Protein AF-A0A2N5EGD5-F1 (afdb_monomer_lite)

Foldseek 3Di:
DDDDDDDPDPPPPDPPVPQDPLLVLLLLLLVLLLLLLVLLLLVLVVLQCLLQVLLVLLVVLVCVPPVPDDRDDRDDVLVSLLSNLLSQLSNLLSLQLNCLSVLPQDLVSLVSLVSNQVSLCSNVVDGQDPVLNVLSNVSSVCSNPPPSPPCSLVSSLVNLVSCLVSLLVSLVSQLQQLACPHPHSLVSSLVSLVSLLVSLVCQCPDDDDDPVSVVSSVVSNVSSVVSNVLSVQLSVLSNQLSVLSSVSSVQSSVCSVPPDPDRVSSVSNSVSSVSSVVSSVVVPDPDPPPPDPD

Secondary structure (DSSP, 8-state):
-------S------------HHHHHHHHHHHHHHHHHHHHHHHHHHHHHHHHHHHHHHHHHHHTT-TTPPPPPPPPHHHHHHHHHHHHHHHHHHHHHHHHHHT---HHHHHHHHHHHHHHHHHHSSPPPHHHHHHHHHHHHHHTSGGGGG-HHHHHHHHHHHHHHHHHHHHHHHHHHH-TTSSSHHHHHHHHHHHHHHHHHHHHHSS---HHHHHHHHHHHHHHHHHHHHHHHHHHHHHHHHHHHHHHHHHHHHHHHS--S--HHHHHHHHHHHHHHHHHHHHTS--TT-----

Radius of gyration: 25.67 Å; chains: 1; bounding box: 49×41×110 Å

Sequence (294 aa):
MWMKTGLLLVCLLTGCAVDTQQQRDAENFAQQSVEAGKLSEQALVLMHRGINGMAHRQQRLLLTRDSGIPPRQDLPLEHTVQRVAAARALQQYGKALRALLRQERTPEAAATFNGLLDSTQTALGMFLPAIVTKQIRAMGDTLGQRHYFGQKITQARLLMNAYQPAVTQLAGLLAEDFEPDGSGYMALYLTSAAELRNTAKQVLTGGQPGPARRQAALAALNDAEQAEEQGQALGARMVAMATALHAAQQEAVRNLEQPADAHPALDAYSNNVSHAGRVMQFLLLPAQGEVNHE

Structure (mmCIF, N/CA/C/O backbone):
data_AF-A0A2N5EGD5-F1
#
_entry.id   AF-A0A2N5EGD5-F1
#
loop_
_atom_site.group_PDB
_atom_site.id
_atom_site.type_symbol
_atom_site.label_atom_id
_atom_site.label_alt_id
_atom_site.label_comp_id
_atom_site.label_asym_id
_atom_site.label_entity_id
_atom_site.label_seq_id
_atom_site.pdbx_PDB_ins_code
_atom_site.Cartn_x
_atom_site.Cartn_y
_atom_site.Cartn_z
_atom_site.occupancy
_atom_site.B_iso_or_equiv
_atom_site.auth_seq_id
_atom_site.auth_comp_id
_atom_site.auth_asym_id
_atom_site.auth_atom_id
_atom_site.pdbx_PDB_model_num
ATOM 1 N N . MET A 1 1 ? 13.175 24.624 -71.352 1.00 35.75 1 MET A N 1
ATOM 2 C CA . MET A 1 1 ? 14.178 24.444 -70.276 1.00 35.75 1 MET A CA 1
ATOM 3 C C . MET A 1 1 ? 13.602 25.057 -69.013 1.00 35.75 1 MET A C 1
ATOM 5 O O . MET A 1 1 ? 13.415 26.257 -68.969 1.00 35.75 1 MET A O 1
ATOM 9 N N . TRP A 1 2 ? 12.953 24.232 -68.197 1.00 34.44 2 TRP A N 1
ATOM 10 C CA . TRP A 1 2 ? 13.515 23.631 -66.977 1.00 34.44 2 TRP A CA 1
ATOM 11 C C . TRP A 1 2 ? 13.312 24.526 -65.749 1.00 34.44 2 TRP A C 1
ATOM 13 O O . TRP A 1 2 ? 14.008 25.516 -65.552 1.00 34.44 2 TRP A O 1
ATOM 23 N N . MET A 1 3 ? 12.336 24.096 -64.940 1.00 41.03 3 MET A N 1
ATOM 24 C CA . MET A 1 3 ? 12.219 24.314 -63.499 1.00 41.03 3 MET A CA 1
ATOM 25 C C . MET A 1 3 ? 13.585 24.400 -62.814 1.00 41.03 3 MET A C 1
ATOM 27 O O . MET A 1 3 ? 14.448 23.569 -63.090 1.00 41.03 3 MET A O 1
ATOM 31 N N . LYS A 1 4 ? 13.718 25.317 -61.853 1.00 44.03 4 LYS A N 1
ATOM 32 C CA . LYS A 1 4 ? 14.544 25.156 -60.647 1.00 44.03 4 LYS A CA 1
ATOM 33 C C . LYS A 1 4 ? 14.064 26.172 -59.605 1.00 44.03 4 LYS A C 1
ATOM 35 O O . LYS A 1 4 ? 14.243 27.369 -59.765 1.00 44.03 4 LYS A O 1
ATOM 40 N N . THR A 1 5 ? 13.204 25.701 -58.699 1.00 49.94 5 THR A N 1
ATOM 41 C CA . THR A 1 5 ? 13.530 25.483 -57.270 1.00 49.94 5 THR A CA 1
ATOM 42 C C . THR A 1 5 ? 13.648 26.807 -56.513 1.00 49.94 5 THR A C 1
ATOM 44 O O . THR A 1 5 ? 14.630 27.514 -56.671 1.00 49.94 5 THR A O 1
ATOM 47 N N . GLY A 1 6 ? 12.687 27.228 -55.698 1.00 41.44 6 GLY A N 1
ATOM 48 C CA . GLY A 1 6 ? 11.764 26.426 -54.903 1.00 41.44 6 GLY A CA 1
ATOM 49 C C . GLY A 1 6 ? 12.127 26.591 -53.434 1.00 41.44 6 GLY A C 1
ATOM 50 O O . GLY A 1 6 ? 13.178 26.136 -53.004 1.00 41.44 6 GLY A O 1
ATOM 51 N N . LEU A 1 7 ? 11.217 27.244 -52.714 1.00 42.81 7 LEU A N 1
ATOM 52 C CA . LEU A 1 7 ? 10.907 26.990 -51.311 1.00 42.81 7 LEU A CA 1
ATOM 53 C C . LEU A 1 7 ? 12.098 26.997 -50.335 1.00 42.81 7 LEU A C 1
ATOM 55 O O . LEU A 1 7 ? 12.497 25.986 -49.769 1.00 42.81 7 LEU A O 1
ATOM 59 N N . LEU A 1 8 ? 12.604 28.197 -50.064 1.00 45.88 8 LEU A N 1
ATOM 60 C CA . LEU A 1 8 ? 13.403 28.492 -48.878 1.00 45.88 8 LEU A CA 1
ATOM 61 C C . LEU A 1 8 ? 12.449 28.912 -47.747 1.00 45.88 8 LEU A C 1
ATOM 63 O O . LEU A 1 8 ? 12.442 30.056 -47.327 1.00 45.88 8 LEU A O 1
ATOM 67 N N . LEU A 1 9 ? 11.549 28.017 -47.341 1.00 44.97 9 LEU A N 1
ATOM 68 C CA . LEU A 1 9 ? 10.665 28.151 -46.177 1.00 44.97 9 LEU A CA 1
ATOM 69 C C . LEU A 1 9 ? 10.032 26.762 -45.947 1.00 44.97 9 LEU A C 1
ATOM 71 O O . LEU A 1 9 ? 9.707 26.096 -46.921 1.00 44.97 9 LEU A O 1
ATOM 75 N N . VAL A 1 10 ? 9.812 26.351 -44.693 1.00 44.94 10 VAL A N 1
ATOM 76 C CA . VAL A 1 10 ? 9.251 25.041 -44.250 1.00 44.94 10 VAL A CA 1
ATOM 77 C C . VAL A 1 10 ? 10.280 23.942 -43.890 1.00 44.94 10 VAL A C 1
ATOM 79 O O . VAL A 1 10 ? 10.083 22.771 -44.175 1.00 44.94 10 VAL A O 1
ATOM 82 N N . CYS A 1 11 ? 11.348 24.280 -43.156 1.00 41.00 11 CYS A N 1
ATOM 83 C CA . CYS A 1 11 ? 12.040 23.303 -42.280 1.00 41.00 11 CYS A CA 1
ATOM 84 C C . CYS A 1 11 ? 12.144 23.771 -40.815 1.00 41.00 11 CYS A C 1
ATOM 86 O O . CYS A 1 11 ? 12.915 23.227 -40.033 1.00 41.00 11 CYS A O 1
ATOM 88 N N . LEU A 1 12 ? 11.343 24.766 -40.423 1.00 42.88 12 LEU A N 1
ATOM 89 C CA . LEU A 1 12 ? 11.153 25.177 -39.028 1.00 42.88 12 LEU A CA 1
ATOM 90 C C . LEU A 1 12 ? 9.768 24.725 -38.548 1.00 42.88 12 LEU A C 1
ATOM 92 O O . LEU A 1 12 ? 8.945 25.530 -38.128 1.00 42.88 12 LEU A O 1
ATOM 96 N N . LEU A 1 13 ? 9.500 23.423 -38.640 1.00 40.50 13 LEU A N 1
ATOM 97 C CA . LEU A 1 13 ? 8.451 22.780 -37.853 1.00 40.50 13 LEU A CA 1
ATOM 98 C C . LEU A 1 13 ? 9.133 22.131 -36.652 1.00 40.50 13 LEU A C 1
ATOM 100 O O . LEU A 1 13 ? 9.568 20.986 -36.695 1.00 40.50 13 LEU A O 1
ATOM 104 N N . THR A 1 14 ? 9.311 22.950 -35.615 1.00 40.94 14 THR A N 1
ATOM 105 C CA . THR A 1 14 ? 9.053 22.585 -34.216 1.00 40.94 14 THR A CA 1
ATOM 106 C C . THR A 1 14 ? 9.172 21.091 -33.896 1.00 40.94 14 THR A C 1
ATOM 108 O O . THR A 1 14 ? 8.176 20.370 -33.851 1.00 40.94 14 THR A O 1
ATOM 111 N N . GLY A 1 15 ? 10.388 20.636 -33.594 1.00 36.12 15 GLY A N 1
ATOM 112 C CA . GLY A 1 15 ? 10.609 19.409 -32.834 1.00 36.12 15 GLY A CA 1
ATOM 113 C C . GLY A 1 15 ? 10.233 19.614 -31.366 1.00 36.12 15 GLY A C 1
ATOM 114 O O . GLY A 1 15 ? 11.101 19.604 -30.499 1.00 36.12 15 GLY A O 1
ATOM 115 N N . CYS A 1 16 ? 8.947 19.813 -31.077 1.00 44.75 16 CYS A N 1
ATOM 116 C CA . CYS A 1 16 ? 8.417 19.408 -29.782 1.00 44.75 16 CYS A CA 1
ATOM 117 C C . CYS A 1 16 ? 8.382 17.881 -29.842 1.00 44.75 16 CYS A C 1
ATOM 119 O O . CYS A 1 16 ? 7.654 17.331 -30.665 1.00 44.75 16 CYS A O 1
ATOM 121 N N . ALA A 1 17 ? 9.217 17.195 -29.060 1.00 48.00 17 ALA A N 1
ATOM 122 C CA . ALA A 1 17 ? 9.133 15.745 -28.931 1.00 48.00 17 ALA A CA 1
ATOM 123 C C . ALA A 1 17 ? 7.715 15.405 -28.449 1.00 48.00 17 ALA A C 1
ATOM 125 O O . ALA A 1 17 ? 7.388 15.624 -27.288 1.00 48.00 17 ALA A O 1
ATOM 126 N N . VAL A 1 18 ? 6.842 14.984 -29.365 1.00 52.84 18 VAL A N 1
ATOM 127 C CA . VAL A 1 18 ? 5.459 14.637 -29.040 1.00 52.84 18 VAL A CA 1
ATOM 128 C C . VAL A 1 18 ? 5.512 13.366 -28.204 1.00 52.84 18 VAL A C 1
ATOM 130 O O . VAL A 1 18 ? 5.948 12.326 -28.698 1.00 52.84 18 VAL A O 1
ATOM 133 N N . ASP A 1 19 ? 5.094 13.453 -26.941 1.00 64.44 19 ASP A N 1
ATOM 134 C CA . ASP A 1 19 ? 4.9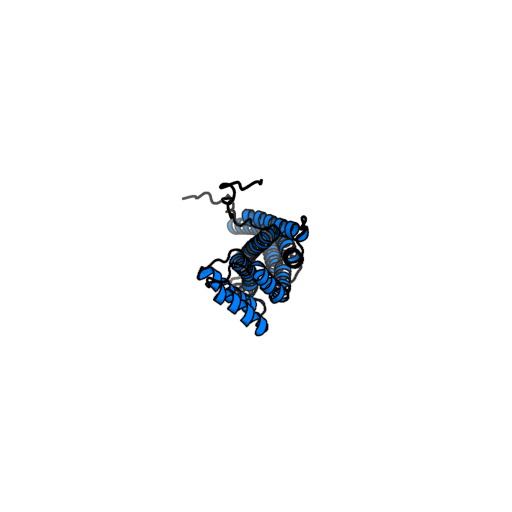32 12.277 -26.091 1.00 64.44 19 ASP A CA 1
ATOM 135 C C . ASP A 1 19 ? 3.972 11.295 -26.775 1.00 64.44 19 ASP A C 1
ATOM 137 O O . ASP A 1 19 ? 2.810 11.620 -27.073 1.00 64.44 19 ASP A O 1
ATOM 141 N N . THR A 1 20 ? 4.463 10.084 -27.038 1.00 80.38 20 THR A N 1
ATOM 142 C CA . THR A 1 20 ? 3.651 9.021 -27.633 1.00 80.38 20 THR A CA 1
ATOM 143 C C . THR A 1 20 ? 2.557 8.597 -26.655 1.00 80.38 20 THR A C 1
ATOM 145 O O . THR A 1 20 ? 2.709 8.735 -25.440 1.00 80.38 20 THR A O 1
ATOM 148 N N . GLN A 1 21 ? 1.444 8.071 -27.172 1.00 82.38 21 GLN A N 1
ATOM 149 C CA . GLN A 1 21 ? 0.365 7.533 -26.334 1.00 82.38 21 GLN A CA 1
ATOM 150 C C . GLN A 1 21 ? 0.910 6.473 -25.357 1.00 82.38 21 GLN A C 1
ATOM 152 O O . GLN A 1 21 ? 0.741 6.605 -24.151 1.00 82.38 21 GLN A O 1
ATOM 157 N N . GLN A 1 22 ? 1.747 5.557 -25.860 1.00 84.31 22 GLN A N 1
ATOM 158 C CA . GLN A 1 22 ? 2.455 4.548 -25.057 1.00 84.31 22 GLN A CA 1
ATOM 159 C C . GLN A 1 22 ? 3.229 5.136 -23.872 1.00 84.31 22 GLN A C 1
ATOM 161 O O . GLN A 1 22 ? 3.214 4.582 -22.774 1.00 84.31 22 GLN A O 1
ATOM 166 N N . GLN A 1 23 ? 3.940 6.248 -24.090 1.00 86.00 23 GLN A N 1
ATOM 167 C CA . GLN A 1 23 ? 4.683 6.903 -23.022 1.00 86.00 23 GLN A CA 1
ATOM 168 C C . GLN A 1 23 ? 3.733 7.495 -21.983 1.00 86.00 23 GLN A C 1
ATOM 170 O O . GLN A 1 23 ? 3.977 7.331 -20.791 1.00 86.00 23 GLN A O 1
ATOM 175 N N . ARG A 1 24 ? 2.658 8.160 -22.419 1.00 88.44 24 ARG A N 1
ATOM 176 C CA . ARG A 1 24 ? 1.660 8.742 -21.514 1.00 88.44 24 ARG A CA 1
ATOM 177 C C . ARG A 1 24 ? 0.999 7.675 -20.646 1.00 88.44 24 ARG A C 1
ATOM 179 O O . ARG A 1 24 ? 0.891 7.874 -19.439 1.00 88.44 24 ARG A O 1
ATOM 186 N N . ASP A 1 25 ? 0.648 6.533 -21.222 1.00 89.75 25 ASP A N 1
ATOM 187 C CA . ASP A 1 25 ? 0.022 5.430 -20.487 1.00 89.75 25 ASP A CA 1
ATOM 188 C C . ASP A 1 25 ? 0.989 4.784 -19.490 1.00 89.75 25 ASP A C 1
ATOM 190 O O . ASP A 1 25 ? 0.627 4.538 -18.338 1.00 89.75 25 ASP A O 1
ATOM 194 N N . ALA A 1 26 ? 2.248 4.576 -19.889 1.00 91.44 26 ALA A N 1
ATOM 195 C CA . ALA A 1 26 ? 3.284 4.070 -18.993 1.00 91.44 26 ALA A CA 1
ATOM 196 C C . ALA A 1 26 ? 3.601 5.061 -17.861 1.00 91.44 26 ALA A C 1
ATOM 198 O O . ALA A 1 26 ? 3.793 4.653 -16.715 1.00 91.44 26 ALA A O 1
ATOM 199 N N . GLU A 1 27 ? 3.623 6.365 -18.149 1.00 93.00 27 GLU A N 1
ATOM 200 C CA . GLU A 1 27 ? 3.799 7.404 -17.133 1.00 93.00 27 GLU A CA 1
ATOM 201 C C . GLU A 1 27 ? 2.608 7.469 -16.178 1.00 93.00 27 GLU A C 1
ATOM 203 O O . GLU A 1 27 ? 2.819 7.613 -14.972 1.00 93.00 27 GLU A O 1
ATOM 208 N N . ASN A 1 28 ? 1.380 7.325 -16.685 1.00 94.06 28 ASN A N 1
ATOM 209 C CA . ASN A 1 28 ? 0.186 7.252 -15.852 1.00 94.06 28 ASN A CA 1
ATOM 210 C C . ASN A 1 28 ? 0.251 6.024 -14.940 1.00 94.06 28 ASN A C 1
ATOM 212 O O . ASN A 1 28 ? 0.170 6.175 -13.726 1.00 94.06 28 ASN A O 1
ATOM 216 N N . PHE A 1 29 ? 0.502 4.829 -15.480 1.00 96.12 29 PHE A N 1
ATOM 217 C CA . PHE A 1 29 ? 0.678 3.611 -14.683 1.00 96.12 29 PHE A CA 1
ATOM 218 C C . PHE A 1 29 ? 1.748 3.777 -13.592 1.00 96.12 29 PHE A C 1
ATOM 220 O O . PHE A 1 29 ? 1.537 3.419 -12.427 1.00 96.12 29 PHE A O 1
ATOM 227 N N . ALA A 1 30 ? 2.892 4.360 -13.950 1.00 96.75 30 ALA A N 1
ATOM 228 C CA . ALA A 1 30 ? 3.976 4.603 -13.017 1.00 96.75 30 ALA A CA 1
ATOM 229 C C . ALA A 1 30 ? 3.563 5.599 -11.917 1.00 96.75 30 ALA A C 1
ATOM 231 O O . ALA A 1 30 ? 3.824 5.358 -10.740 1.00 96.75 30 ALA A O 1
ATOM 232 N N . GLN A 1 31 ? 2.859 6.679 -12.271 1.00 97.56 31 GLN A N 1
ATOM 233 C CA . GLN A 1 31 ? 2.290 7.636 -11.320 1.00 97.56 31 GLN A CA 1
ATOM 234 C C . GLN A 1 31 ? 1.259 6.981 -10.392 1.00 97.56 31 GLN A C 1
ATOM 236 O O . GLN A 1 31 ? 1.346 7.165 -9.179 1.00 97.56 31 GLN A O 1
ATOM 241 N N . GLN A 1 32 ? 0.336 6.180 -10.927 1.00 97.69 32 GLN A N 1
ATOM 242 C CA . GLN A 1 32 ? -0.648 5.452 -10.125 1.00 97.69 32 GLN A CA 1
ATOM 243 C C . GLN A 1 32 ? 0.029 4.471 -9.162 1.00 97.69 32 GLN A C 1
ATOM 245 O O . GLN A 1 32 ? -0.384 4.362 -8.016 1.00 97.69 32 GLN A O 1
ATOM 250 N N . SER A 1 33 ? 1.126 3.826 -9.569 1.00 97.75 33 SER A N 1
ATOM 251 C CA . SER A 1 33 ? 1.925 2.957 -8.690 1.00 97.75 33 SER A CA 1
ATOM 252 C C . SER A 1 33 ? 2.613 3.719 -7.555 1.00 97.75 33 SER A C 1
ATOM 254 O O . SER A 1 33 ? 2.656 3.235 -6.423 1.00 97.75 33 SER A O 1
ATOM 256 N N . VAL A 1 34 ? 3.088 4.945 -7.811 1.00 98.06 34 VAL A N 1
ATOM 257 C CA . VAL A 1 34 ? 3.593 5.825 -6.744 1.00 98.06 34 VAL A CA 1
ATOM 258 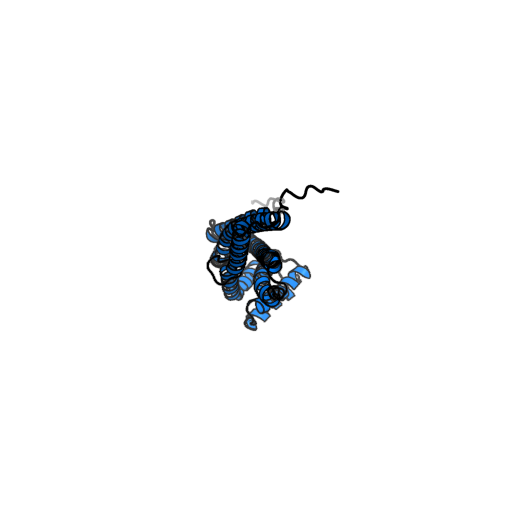C C . VAL A 1 34 ? 2.497 6.137 -5.727 1.00 98.06 34 VAL A C 1
ATOM 260 O O . VAL A 1 34 ? 2.742 6.043 -4.524 1.00 98.06 34 VAL A O 1
ATOM 263 N N . GLU A 1 35 ? 1.310 6.523 -6.190 1.00 97.81 35 GLU A N 1
ATOM 264 C CA . GLU A 1 35 ? 0.204 6.880 -5.297 1.00 97.81 35 GLU A CA 1
ATOM 265 C C . GLU A 1 35 ? -0.356 5.660 -4.558 1.00 97.81 35 GLU A C 1
ATOM 267 O O . GLU A 1 35 ? -0.546 5.732 -3.348 1.00 97.81 35 GLU A O 1
ATOM 272 N N . ALA A 1 36 ? -0.505 4.513 -5.222 1.00 97.50 36 ALA A N 1
ATOM 273 C CA . ALA A 1 36 ? -0.912 3.259 -4.591 1.00 97.50 36 ALA A CA 1
ATOM 274 C C . ALA A 1 36 ? 0.030 2.855 -3.448 1.00 97.50 36 ALA A C 1
ATOM 276 O O . ALA A 1 36 ? -0.428 2.494 -2.362 1.00 97.50 36 ALA A O 1
ATOM 277 N N . GLY A 1 37 ? 1.347 2.969 -3.660 1.00 97.19 37 GLY A N 1
ATOM 278 C CA . GLY A 1 37 ? 2.342 2.724 -2.617 1.00 97.19 37 GLY A CA 1
ATOM 279 C C . GLY A 1 37 ? 2.210 3.692 -1.435 1.00 97.19 37 GLY A C 1
ATOM 280 O O . GLY A 1 37 ? 2.194 3.256 -0.287 1.00 97.19 37 GLY A O 1
ATOM 281 N N . LYS A 1 38 ? 2.027 4.996 -1.690 1.00 96.94 38 LYS A N 1
ATOM 282 C CA . LYS A 1 38 ? 1.808 5.994 -0.623 1.00 96.94 38 LYS A CA 1
ATOM 283 C C . LYS A 1 38 ? 0.533 5.726 0.175 1.00 96.94 38 LYS A C 1
ATOM 285 O O . LYS A 1 38 ? 0.568 5.771 1.401 1.00 96.94 38 LYS A O 1
ATOM 290 N N . LEU A 1 39 ? -0.579 5.462 -0.510 1.00 96.88 39 LEU A N 1
ATOM 291 C CA . LEU A 1 39 ? -1.863 5.167 0.126 1.00 96.88 39 LEU A CA 1
ATOM 292 C C . LEU A 1 39 ? -1.772 3.899 0.976 1.00 96.88 39 LEU A C 1
ATOM 294 O O . LEU A 1 39 ? -2.282 3.874 2.092 1.00 96.88 39 LEU A O 1
ATOM 298 N N . SER A 1 40 ? -1.065 2.880 0.484 1.00 96.81 40 SER A N 1
ATOM 299 C CA . SER A 1 40 ? -0.843 1.632 1.219 1.00 96.81 40 SER A CA 1
ATOM 300 C C . SER A 1 40 ? -0.011 1.848 2.478 1.00 96.81 40 SER A C 1
ATOM 302 O O . SER A 1 40 ? -0.391 1.383 3.548 1.00 96.81 40 SER A O 1
ATOM 304 N N . GLU A 1 41 ? 1.081 2.610 2.389 1.00 95.75 41 GLU A N 1
ATOM 305 C CA . GLU A 1 41 ? 1.889 2.966 3.559 1.00 95.75 41 GLU A CA 1
ATOM 306 C C . GLU A 1 41 ? 1.066 3.754 4.590 1.00 95.75 41 GLU A C 1
ATOM 308 O O . GLU A 1 41 ? 1.088 3.426 5.776 1.00 95.75 41 GLU A O 1
ATOM 313 N N . GLN A 1 42 ? 0.297 4.752 4.146 1.00 94.56 42 GLN A N 1
ATOM 314 C CA . GLN A 1 42 ? -0.568 5.544 5.025 1.00 94.56 42 GLN A CA 1
ATOM 315 C C . GLN A 1 42 ? -1.630 4.681 5.715 1.00 94.56 42 GLN A C 1
ATOM 317 O O . GLN A 1 42 ? -1.811 4.806 6.925 1.00 94.56 42 GLN A O 1
ATOM 322 N N . ALA A 1 43 ? -2.284 3.780 4.976 1.00 94.56 43 ALA A N 1
ATOM 323 C CA . ALA A 1 43 ? -3.272 2.850 5.515 1.00 94.56 43 ALA A CA 1
ATOM 324 C C . ALA A 1 43 ? -2.668 1.947 6.600 1.00 94.56 43 ALA A C 1
ATOM 326 O O . ALA A 1 43 ? -3.233 1.820 7.684 1.00 94.56 43 ALA A O 1
ATOM 327 N N . LEU A 1 44 ? -1.500 1.357 6.330 1.00 94.06 44 LEU A N 1
ATOM 328 C CA . LEU A 1 44 ? -0.789 0.495 7.278 1.00 94.06 44 LEU A CA 1
ATOM 329 C C . LEU A 1 44 ? -0.399 1.251 8.552 1.00 94.06 44 LEU A C 1
ATOM 331 O O . LEU A 1 44 ? -0.624 0.762 9.657 1.00 94.06 44 LEU A O 1
ATOM 335 N N . VAL A 1 45 ? 0.120 2.475 8.427 1.00 91.81 45 VAL A N 1
ATOM 336 C CA . VAL A 1 45 ? 0.465 3.308 9.590 1.00 91.81 45 VAL A CA 1
ATOM 337 C C . VAL A 1 45 ? -0.780 3.721 10.382 1.00 91.81 45 VAL A C 1
ATOM 339 O O . VAL A 1 45 ? -0.747 3.720 11.615 1.00 91.81 45 VAL A O 1
ATOM 342 N N . LEU A 1 46 ? -1.878 4.061 9.704 1.00 91.00 46 LEU A N 1
ATOM 343 C CA . LEU A 1 46 ? -3.147 4.406 10.346 1.00 91.00 46 LEU A CA 1
ATOM 344 C C . LEU A 1 46 ? -3.688 3.218 11.142 1.00 91.00 46 LEU A C 1
ATOM 346 O O . LEU A 1 46 ? -4.001 3.371 12.321 1.00 91.00 46 LEU A O 1
ATOM 350 N N . MET A 1 47 ? -3.726 2.032 10.534 1.00 91.50 47 MET A N 1
ATOM 351 C CA . MET A 1 47 ? -4.154 0.810 11.210 1.00 91.50 47 MET A CA 1
ATOM 352 C C . MET A 1 47 ? -3.261 0.481 12.407 1.00 91.50 47 MET A C 1
ATOM 354 O O . MET A 1 47 ? -3.787 0.140 13.460 1.00 91.50 47 MET A O 1
ATOM 358 N N . HIS A 1 48 ? -1.939 0.658 12.301 1.00 91.81 48 HIS A N 1
ATOM 359 C CA . HIS A 1 48 ? -1.004 0.390 13.399 1.00 91.81 48 HIS A CA 1
ATOM 360 C C . HIS A 1 48 ? -1.336 1.246 14.621 1.00 91.81 48 HIS A C 1
ATOM 362 O O . HIS A 1 48 ? -1.522 0.751 15.734 1.00 91.81 48 HIS A O 1
ATOM 368 N N . ARG A 1 49 ? -1.470 2.557 14.388 1.00 90.38 49 ARG A N 1
ATOM 369 C CA . ARG A 1 49 ? -1.842 3.525 15.424 1.00 90.38 49 ARG A CA 1
ATOM 370 C C . ARG A 1 49 ? -3.232 3.238 15.980 1.00 90.38 49 ARG A C 1
ATOM 372 O O . ARG A 1 49 ? -3.439 3.348 17.184 1.00 90.38 49 ARG A O 1
ATOM 379 N N . GLY A 1 50 ? -4.168 2.861 15.114 1.00 91.44 50 GLY A N 1
ATOM 380 C CA . GLY A 1 50 ? -5.532 2.519 15.484 1.00 91.44 50 GLY A CA 1
ATOM 381 C C . GLY A 1 50 ? -5.620 1.280 16.374 1.00 91.44 50 GLY A C 1
ATOM 382 O O . GLY A 1 50 ? -6.280 1.338 17.408 1.00 91.44 50 GLY A O 1
ATOM 383 N N . ILE A 1 51 ? -4.908 0.201 16.030 1.00 91.62 51 ILE A N 1
ATOM 384 C CA . ILE A 1 51 ? -4.806 -1.029 16.833 1.00 91.62 51 ILE A CA 1
ATOM 385 C C . ILE A 1 51 ? -4.321 -0.692 18.247 1.00 91.62 51 ILE A C 1
ATOM 387 O O . ILE A 1 51 ? -5.016 -0.988 19.221 1.00 91.62 51 ILE A O 1
ATOM 391 N N . ASN A 1 52 ? -3.184 0.002 18.371 1.00 90.44 52 ASN A N 1
ATOM 392 C CA . ASN A 1 52 ? -2.621 0.358 19.679 1.00 90.44 52 ASN A CA 1
ATOM 393 C C . ASN A 1 52 ? -3.543 1.323 20.452 1.00 90.44 52 ASN A C 1
ATOM 395 O O . ASN A 1 52 ? -3.787 1.153 21.648 1.00 90.44 52 ASN A O 1
ATOM 399 N N . GLY A 1 53 ? -4.132 2.311 19.770 1.00 90.88 53 GLY A N 1
ATOM 400 C CA . GLY A 1 53 ? -5.071 3.259 20.373 1.00 90.88 53 GLY A CA 1
ATOM 401 C C . GLY A 1 53 ? -6.319 2.582 20.949 1.00 90.88 53 GLY A C 1
ATOM 402 O O . GLY A 1 53 ? -6.710 2.861 22.088 1.00 90.88 53 GLY A O 1
ATOM 403 N N . MET A 1 54 ? -6.918 1.657 20.195 1.00 92.94 54 MET A N 1
ATOM 404 C CA . MET A 1 54 ? -8.069 0.871 20.645 1.00 92.94 54 MET A CA 1
ATOM 405 C C . MET A 1 54 ? -7.693 -0.067 21.793 1.00 92.94 54 MET A C 1
ATOM 407 O O . MET A 1 54 ? -8.400 -0.095 22.802 1.00 92.94 54 MET A O 1
ATOM 411 N N . ALA A 1 55 ? -6.547 -0.747 21.703 1.00 89.44 55 ALA A N 1
ATOM 412 C CA . ALA A 1 55 ? -6.014 -1.593 22.767 1.00 89.44 55 ALA A CA 1
ATOM 413 C C . ALA A 1 55 ? -5.836 -0.822 24.089 1.00 89.44 55 ALA A C 1
ATOM 415 O O . ALA A 1 55 ? -6.297 -1.270 25.142 1.00 89.44 55 ALA A O 1
ATOM 416 N N . HIS A 1 56 ? -5.260 0.384 24.059 1.00 88.69 56 HIS A N 1
ATOM 417 C CA . HIS A 1 56 ? -5.118 1.217 25.257 1.00 88.69 56 HIS A CA 1
ATOM 418 C C . HIS A 1 56 ? -6.455 1.714 25.819 1.00 88.69 56 HIS A C 1
ATOM 420 O O . HIS A 1 56 ? -6.617 1.824 27.039 1.00 88.69 56 HIS A O 1
ATOM 426 N N . ARG A 1 57 ? -7.429 2.062 24.967 1.00 90.50 57 ARG A N 1
ATOM 427 C CA . ARG A 1 57 ? -8.781 2.438 25.427 1.00 90.50 57 ARG A CA 1
ATOM 428 C C . ARG A 1 57 ? -9.477 1.251 26.090 1.00 90.50 57 ARG A C 1
ATOM 430 O O . ARG A 1 57 ? -10.013 1.401 27.187 1.00 90.50 57 ARG A O 1
ATOM 437 N N . GLN A 1 58 ? -9.387 0.071 25.481 1.00 89.88 58 GLN A N 1
ATOM 438 C CA . GLN A 1 58 ? -9.919 -1.172 26.031 1.00 89.88 58 GLN A CA 1
ATOM 439 C C . GLN A 1 58 ? -9.298 -1.459 27.403 1.00 89.88 58 GLN A C 1
ATOM 441 O O . GLN A 1 58 ? -10.015 -1.688 28.376 1.00 89.88 58 GLN A O 1
ATOM 446 N N . GLN A 1 59 ? -7.972 -1.363 27.509 1.00 86.00 59 GLN A N 1
ATOM 447 C CA . GLN A 1 59 ? -7.253 -1.576 28.759 1.00 86.00 59 GLN A CA 1
ATOM 448 C C . GLN A 1 59 ? -7.690 -0.591 29.853 1.00 86.00 59 GLN A C 1
ATOM 450 O O . GLN A 1 59 ? -7.909 -1.007 30.986 1.00 86.00 59 GLN A O 1
ATOM 455 N N . ARG A 1 60 ? -7.889 0.698 29.542 1.00 85.50 60 ARG A N 1
ATOM 456 C CA . ARG A 1 60 ? -8.396 1.689 30.515 1.00 85.50 60 ARG A CA 1
ATOM 457 C C . ARG A 1 60 ? -9.789 1.333 31.051 1.00 85.50 60 ARG A C 1
ATOM 459 O O . ARG A 1 60 ? -10.062 1.513 32.240 1.00 85.50 60 ARG A O 1
ATOM 466 N N . LEU A 1 61 ? -10.659 0.784 30.204 1.00 86.31 61 LEU A N 1
ATOM 467 C CA . LEU A 1 61 ? -11.986 0.311 30.617 1.00 86.31 61 LEU A CA 1
ATOM 468 C C . LEU A 1 61 ? -11.931 -0.956 31.492 1.00 86.31 61 LEU A C 1
ATOM 470 O O . LEU A 1 61 ? -12.813 -1.145 32.337 1.00 86.31 61 LEU A O 1
ATOM 474 N N . LEU A 1 62 ? -10.900 -1.794 31.318 1.00 80.88 62 LEU A N 1
ATOM 475 C CA . LEU A 1 62 ? -10.675 -3.031 32.078 1.00 80.88 62 LEU A CA 1
ATOM 476 C C . LEU A 1 62 ? -9.920 -2.808 33.400 1.00 80.88 62 LEU A C 1
ATOM 478 O O . LEU A 1 62 ? -10.314 -3.363 34.419 1.00 80.88 62 LEU A O 1
ATOM 482 N N . LEU A 1 63 ? -8.886 -1.960 33.425 1.00 67.94 63 LEU A N 1
ATOM 483 C CA . LEU A 1 63 ? -8.074 -1.659 34.618 1.00 67.94 63 LEU A CA 1
ATOM 484 C C . LEU A 1 63 ? -8.835 -0.908 35.715 1.00 67.94 63 LEU A C 1
ATOM 486 O O . LEU A 1 63 ? -8.435 -0.925 36.872 1.00 67.94 63 LEU A O 1
ATOM 490 N N . THR A 1 64 ? -9.984 -0.316 35.392 1.00 57.81 64 THR A N 1
ATOM 491 C CA . THR A 1 64 ? -10.948 0.153 36.405 1.00 57.81 64 THR A CA 1
ATOM 492 C C . THR A 1 64 ? -11.681 -1.002 37.112 1.00 57.81 64 THR A C 1
ATOM 494 O O . THR A 1 64 ? -12.674 -0.773 37.804 1.00 57.81 64 THR A O 1
ATOM 497 N N . ARG A 1 65 ? -11.238 -2.253 36.918 1.00 52.97 65 ARG A N 1
ATOM 498 C CA . ARG A 1 65 ? -11.771 -3.466 37.549 1.00 52.97 65 ARG A CA 1
ATOM 499 C C . ARG A 1 65 ? -10.724 -4.235 38.373 1.00 52.97 65 ARG A C 1
ATOM 501 O O . ARG A 1 65 ? -11.105 -4.704 39.433 1.00 52.97 65 ARG A O 1
ATOM 508 N N . ASP A 1 66 ? -9.451 -4.289 37.956 1.00 52.25 66 ASP A N 1
ATOM 509 C CA . ASP A 1 66 ? -8.374 -5.019 38.656 1.00 52.25 66 ASP A CA 1
ATOM 510 C C . ASP A 1 66 ? -6.992 -4.365 38.458 1.00 52.25 66 ASP A C 1
ATOM 512 O O . ASP A 1 66 ? -6.527 -4.189 37.331 1.00 52.25 66 ASP A O 1
ATOM 516 N N . SER A 1 67 ? -6.298 -4.049 39.556 1.00 51.75 67 SER A N 1
ATOM 517 C CA . SER A 1 67 ? -4.970 -3.407 39.579 1.00 51.75 67 SER A CA 1
ATOM 518 C C . SER A 1 67 ? -3.793 -4.342 39.242 1.00 51.75 67 SER A C 1
ATOM 520 O O . SER A 1 67 ? -2.641 -3.923 39.323 1.00 51.75 67 SER A O 1
ATOM 522 N N . GLY A 1 68 ? -4.065 -5.600 38.869 1.00 55.00 68 GLY A N 1
ATOM 523 C CA . GLY A 1 68 ? -3.056 -6.635 38.603 1.00 55.00 68 GLY A CA 1
ATOM 524 C C . GLY A 1 68 ? -2.883 -7.038 37.135 1.00 55.00 68 GLY A C 1
ATOM 525 O O . GLY A 1 68 ? -2.062 -7.907 36.850 1.00 55.00 68 GLY A O 1
ATOM 526 N N . ILE A 1 69 ? -3.643 -6.454 36.199 1.00 58.28 69 ILE A N 1
ATOM 527 C CA . ILE A 1 69 ? -3.508 -6.778 34.771 1.00 58.28 69 ILE A CA 1
ATOM 528 C C . ILE A 1 69 ? -2.315 -5.989 34.207 1.00 58.28 69 ILE A C 1
ATOM 530 O O . ILE A 1 69 ? -2.340 -4.755 34.244 1.00 58.28 69 ILE A O 1
ATOM 534 N N . PRO A 1 70 ? -1.262 -6.654 33.694 1.00 56.91 70 PRO A N 1
ATOM 535 C CA . PRO A 1 70 ? -0.127 -5.957 33.106 1.00 56.91 70 PRO A CA 1
ATOM 536 C C . PRO A 1 70 ? -0.573 -5.144 31.884 1.00 56.91 70 PRO A C 1
ATOM 538 O O . PRO A 1 70 ? -1.542 -5.516 31.213 1.00 56.91 70 PRO A O 1
ATOM 541 N N . PRO A 1 71 ? 0.115 -4.032 31.572 1.00 63.09 71 PRO A N 1
ATOM 542 C CA . PRO A 1 71 ? -0.227 -3.249 30.403 1.00 63.09 71 PRO A CA 1
ATOM 543 C C . PRO A 1 71 ? -0.108 -4.080 29.129 1.00 63.09 71 PRO A C 1
ATOM 545 O O . PRO A 1 71 ? 0.845 -4.846 28.970 1.00 63.09 71 PRO A O 1
ATOM 548 N N . ARG A 1 72 ? -1.095 -3.941 28.233 1.00 69.00 72 ARG A N 1
ATOM 549 C CA . ARG A 1 72 ? -1.054 -4.613 26.933 1.00 69.00 72 ARG A CA 1
ATOM 550 C C . ARG A 1 72 ? 0.136 -4.031 26.176 1.00 69.00 72 ARG A C 1
ATOM 552 O O . ARG A 1 72 ? 0.285 -2.813 26.113 1.00 69.00 72 ARG A O 1
ATOM 559 N N . GLN A 1 73 ? 1.008 -4.905 25.683 1.00 68.56 73 GLN A N 1
ATOM 560 C CA . GLN A 1 73 ? 2.141 -4.484 24.868 1.00 68.56 73 GLN A CA 1
ATOM 561 C C . GLN A 1 73 ? 1.630 -4.021 23.506 1.00 68.56 73 GLN A C 1
ATOM 563 O O . GLN A 1 73 ? 0.708 -4.628 22.953 1.00 68.56 73 GLN A O 1
ATOM 568 N N . ASP A 1 74 ? 2.231 -2.950 22.994 1.00 76.94 74 ASP A N 1
ATOM 569 C CA . ASP A 1 74 ? 1.968 -2.469 21.643 1.00 76.94 74 ASP A CA 1
ATOM 570 C C . ASP A 1 74 ? 2.297 -3.548 20.615 1.00 76.94 74 ASP A C 1
ATOM 572 O O . ASP A 1 74 ? 3.158 -4.408 20.835 1.00 76.94 74 ASP A O 1
ATOM 576 N N . LEU A 1 75 ? 1.623 -3.486 19.465 1.00 76.62 75 LEU A N 1
ATOM 577 C CA . LEU A 1 75 ? 1.974 -4.349 18.350 1.00 76.62 75 LEU A CA 1
ATOM 578 C C . LEU A 1 75 ? 3.454 -4.116 17.978 1.00 76.62 75 LEU A C 1
ATOM 580 O O . LEU A 1 75 ? 3.829 -2.959 17.753 1.00 76.62 75 LEU A O 1
ATOM 584 N N . PRO A 1 76 ? 4.287 -5.169 17.865 1.00 73.50 76 PRO A N 1
ATOM 585 C CA . PRO A 1 76 ? 5.698 -5.003 17.545 1.00 73.50 76 PRO A CA 1
ATOM 586 C C . PRO A 1 76 ? 5.890 -4.234 16.233 1.00 73.50 76 PRO A C 1
ATOM 588 O O . PRO A 1 76 ? 5.234 -4.509 15.217 1.00 73.50 76 PRO A O 1
ATOM 591 N N . LEU A 1 77 ? 6.800 -3.260 16.251 1.00 70.88 77 LEU A N 1
ATOM 592 C CA . LEU A 1 77 ? 7.100 -2.414 15.095 1.00 70.88 77 LEU A CA 1
ATOM 593 C C . LEU A 1 77 ? 7.641 -3.245 13.928 1.00 70.88 77 LEU A C 1
ATOM 595 O O . LEU A 1 77 ? 7.353 -2.940 12.773 1.00 70.88 77 LEU A O 1
ATOM 599 N N . GLU A 1 78 ? 8.357 -4.329 14.217 1.00 68.81 78 GLU A N 1
ATOM 600 C CA . GLU A 1 78 ? 9.014 -5.206 13.248 1.00 68.81 78 GLU A CA 1
ATOM 601 C C . GLU A 1 78 ? 8.020 -5.793 12.235 1.00 68.81 78 GLU A C 1
ATOM 603 O O . GLU A 1 78 ? 8.291 -5.799 11.032 1.00 68.81 78 GLU A O 1
ATOM 608 N N . HIS A 1 79 ? 6.829 -6.200 12.692 1.00 69.19 79 HIS A N 1
ATOM 609 C CA . HIS A 1 79 ? 5.766 -6.709 11.815 1.00 69.19 79 HIS A CA 1
ATOM 610 C C . HIS A 1 79 ? 5.192 -5.627 10.898 1.00 69.19 79 HIS A C 1
ATOM 612 O O . HIS A 1 79 ? 4.754 -5.914 9.786 1.00 69.19 79 HIS A O 1
ATOM 618 N N . THR A 1 80 ? 5.215 -4.374 11.346 1.00 80.56 80 THR A N 1
ATOM 619 C CA . THR A 1 80 ? 4.730 -3.231 10.568 1.00 80.56 80 THR A CA 1
ATOM 620 C C . THR A 1 80 ? 5.782 -2.779 9.551 1.00 80.56 80 THR A C 1
ATOM 622 O O . THR A 1 80 ? 5.431 -2.401 8.436 1.00 80.56 80 THR A O 1
ATOM 625 N N . VAL A 1 81 ? 7.076 -2.881 9.882 1.00 85.25 81 VAL A N 1
ATOM 626 C CA . VAL A 1 81 ? 8.184 -2.504 8.987 1.00 85.25 81 VAL A CA 1
ATOM 627 C C . VAL A 1 81 ? 8.180 -3.328 7.700 1.00 85.25 81 VAL A C 1
ATOM 629 O O . VAL A 1 81 ? 8.284 -2.745 6.622 1.00 85.25 81 VAL A O 1
ATOM 632 N N . GLN A 1 82 ? 8.027 -4.654 7.783 1.00 85.81 82 GLN A N 1
ATOM 633 C CA . GLN A 1 82 ? 8.000 -5.519 6.593 1.00 85.81 82 GLN A CA 1
ATOM 634 C C . GLN A 1 82 ? 6.813 -5.193 5.674 1.00 85.81 82 GLN A C 1
ATOM 636 O O . GLN A 1 82 ? 6.981 -5.046 4.464 1.00 85.81 82 GLN A O 1
ATOM 641 N N . ARG A 1 83 ? 5.627 -4.988 6.256 1.00 87.88 83 ARG A N 1
ATOM 642 C CA . ARG A 1 83 ? 4.397 -4.648 5.521 1.00 87.88 83 ARG A CA 1
ATOM 643 C C . ARG A 1 83 ? 4.496 -3.278 4.850 1.00 87.88 83 ARG A C 1
ATOM 645 O O . ARG A 1 83 ? 4.216 -3.126 3.663 1.00 87.88 83 ARG A O 1
ATOM 652 N N . VAL A 1 84 ? 5.004 -2.277 5.574 1.00 94.19 84 VAL A N 1
ATOM 653 C CA . VAL A 1 84 ? 5.275 -0.939 5.020 1.00 94.19 84 VAL A CA 1
ATOM 654 C C . VAL A 1 84 ? 6.341 -0.995 3.925 1.00 94.19 84 VAL A C 1
ATOM 656 O O . VAL A 1 84 ? 6.253 -0.252 2.946 1.00 94.19 84 VAL A O 1
ATOM 659 N N . ALA A 1 85 ? 7.327 -1.888 4.027 1.00 95.00 85 ALA A N 1
ATOM 660 C CA . ALA A 1 85 ? 8.320 -2.060 2.976 1.00 95.00 85 ALA A CA 1
ATOM 661 C C . ALA A 1 85 ? 7.698 -2.535 1.654 1.00 95.00 85 ALA A C 1
ATOM 663 O O . ALA A 1 85 ? 8.168 -2.112 0.599 1.00 95.00 85 ALA A O 1
ATOM 664 N N . ALA A 1 86 ? 6.616 -3.324 1.681 1.00 94.88 86 ALA A N 1
ATOM 665 C CA . ALA A 1 86 ? 5.916 -3.727 0.461 1.00 94.88 86 ALA A CA 1
ATOM 666 C C . ALA A 1 86 ? 5.282 -2.521 -0.254 1.00 94.88 86 ALA A C 1
ATOM 668 O O . ALA A 1 86 ? 5.467 -2.323 -1.459 1.00 94.88 86 ALA A O 1
ATOM 669 N N . ALA A 1 87 ? 4.615 -1.654 0.512 1.00 96.81 87 ALA A N 1
ATOM 670 C CA . ALA A 1 87 ? 4.057 -0.397 0.021 1.00 96.81 87 ALA A CA 1
ATOM 671 C C . ALA A 1 87 ? 5.146 0.545 -0.532 1.00 96.81 87 ALA A C 1
ATOM 673 O O . ALA A 1 87 ? 5.000 1.121 -1.615 1.00 96.81 87 ALA A O 1
ATOM 674 N N . ARG A 1 88 ? 6.283 0.649 0.169 1.00 97.44 88 ARG A N 1
ATOM 675 C CA . ARG A 1 88 ? 7.446 1.432 -0.277 1.00 97.44 88 ARG A CA 1
ATOM 676 C C . ARG A 1 88 ? 8.086 0.860 -1.533 1.00 97.44 88 ARG A C 1
ATOM 678 O O . ARG A 1 88 ? 8.448 1.636 -2.411 1.00 97.44 88 ARG A O 1
ATOM 685 N N . ALA A 1 89 ? 8.197 -0.459 -1.665 1.00 97.69 89 ALA A N 1
ATOM 686 C CA . ALA A 1 89 ? 8.720 -1.095 -2.870 1.00 97.69 89 ALA A CA 1
ATOM 687 C C . ALA A 1 89 ? 7.862 -0.734 -4.091 1.00 97.69 89 ALA A C 1
ATOM 689 O O . ALA A 1 89 ? 8.402 -0.278 -5.097 1.00 97.69 89 ALA A O 1
ATOM 690 N N . LEU A 1 90 ? 6.530 -0.806 -3.975 1.00 96.50 90 LEU A N 1
ATOM 691 C CA . LEU A 1 90 ? 5.614 -0.371 -5.035 1.00 96.50 90 LEU A CA 1
ATOM 692 C C . LEU A 1 90 ? 5.764 1.125 -5.361 1.00 96.50 90 LEU A C 1
ATOM 694 O O . LEU A 1 90 ? 5.800 1.523 -6.528 1.00 96.50 90 LEU A O 1
ATOM 698 N N . GLN A 1 91 ? 5.916 1.960 -4.333 1.00 97.69 91 GLN A N 1
ATOM 699 C CA . GLN A 1 91 ? 6.147 3.388 -4.519 1.00 97.69 91 GLN A CA 1
ATOM 700 C C . GLN A 1 91 ? 7.461 3.659 -5.271 1.00 97.69 91 GLN A C 1
ATOM 702 O O . GLN A 1 91 ? 7.484 4.454 -6.213 1.00 97.69 91 GLN A O 1
ATOM 707 N N . GLN A 1 92 ? 8.561 3.023 -4.860 1.00 98.06 92 GLN A N 1
ATOM 708 C CA . GLN A 1 92 ? 9.870 3.168 -5.499 1.00 98.06 92 GLN A CA 1
ATOM 709 C C . GLN A 1 92 ? 9.863 2.607 -6.917 1.00 98.06 92 GLN A C 1
ATOM 711 O O . GLN A 1 92 ? 10.478 3.192 -7.801 1.00 98.06 92 GLN A O 1
ATOM 716 N N . TYR A 1 93 ? 9.099 1.544 -7.162 1.00 97.81 93 TYR A N 1
ATOM 717 C CA . TYR A 1 93 ? 8.904 0.979 -8.489 1.00 97.81 93 TYR A CA 1
ATOM 718 C C . TYR A 1 93 ? 8.274 1.997 -9.446 1.00 97.81 93 TYR A C 1
ATOM 720 O O . TYR A 1 93 ? 8.823 2.273 -10.514 1.00 97.81 93 TYR A O 1
ATOM 728 N N . GLY A 1 94 ? 7.175 2.635 -9.030 1.00 97.38 94 GLY A N 1
ATOM 729 C CA . GLY A 1 94 ? 6.552 3.710 -9.800 1.00 97.38 94 GLY A CA 1
ATOM 730 C C . GLY A 1 94 ? 7.494 4.899 -10.026 1.00 97.38 94 GLY A C 1
ATOM 731 O O . GLY A 1 94 ? 7.547 5.448 -11.128 1.00 97.38 94 GLY A O 1
ATOM 732 N N . LYS A 1 95 ? 8.292 5.283 -9.019 1.00 97.75 95 LYS A N 1
ATOM 733 C CA . LYS A 1 95 ? 9.275 6.370 -9.164 1.00 97.75 95 LYS A CA 1
ATOM 734 C C . LYS A 1 95 ? 10.397 6.004 -10.139 1.00 97.75 95 LYS A C 1
ATOM 736 O O . LYS A 1 95 ? 10.711 6.819 -10.999 1.00 97.75 95 LYS A O 1
ATOM 741 N N . ALA A 1 96 ? 10.940 4.791 -10.059 1.00 96.44 96 ALA A N 1
ATOM 742 C CA . ALA A 1 96 ? 11.972 4.297 -10.966 1.00 96.44 96 ALA A CA 1
ATOM 743 C C . ALA A 1 96 ? 11.463 4.249 -12.416 1.00 96.44 96 ALA A C 1
ATOM 745 O O . ALA A 1 96 ? 12.147 4.705 -13.329 1.00 96.44 96 ALA A O 1
ATOM 746 N N . LEU A 1 97 ? 10.226 3.792 -12.642 1.00 95.62 97 LEU A N 1
ATOM 747 C CA . LEU A 1 97 ? 9.601 3.839 -13.967 1.00 95.62 97 LEU A CA 1
ATOM 748 C C . LEU A 1 97 ? 9.474 5.269 -14.499 1.00 95.62 97 LEU A C 1
ATOM 750 O O . LEU A 1 97 ? 9.865 5.538 -15.635 1.00 95.62 97 LEU A O 1
ATOM 754 N N . ARG A 1 98 ? 8.972 6.206 -13.685 1.00 94.56 98 ARG A N 1
ATOM 755 C CA . ARG A 1 98 ? 8.876 7.623 -14.077 1.00 94.56 98 ARG A CA 1
ATOM 756 C C . ARG A 1 98 ? 10.245 8.213 -14.384 1.00 94.56 98 ARG A C 1
ATOM 758 O O . ARG A 1 98 ? 10.380 8.917 -15.381 1.00 94.56 98 ARG A O 1
ATOM 765 N N . ALA A 1 99 ? 11.245 7.891 -13.571 1.00 92.44 99 ALA A N 1
ATOM 766 C CA . ALA A 1 99 ? 12.619 8.315 -13.768 1.00 92.44 99 ALA A CA 1
ATOM 767 C C . ALA A 1 99 ? 13.156 7.853 -15.134 1.00 92.44 99 ALA A C 1
ATOM 769 O O . ALA A 1 99 ? 13.709 8.669 -15.869 1.00 92.44 99 ALA A O 1
ATOM 770 N N . LEU A 1 100 ? 12.907 6.598 -15.533 1.00 91.62 100 LEU A N 1
ATOM 771 C CA . LEU A 1 100 ? 13.275 6.077 -16.860 1.00 91.62 100 LEU A CA 1
ATOM 772 C C . LEU A 1 100 ? 12.524 6.773 -17.999 1.00 91.62 100 LEU A C 1
ATOM 774 O O . LEU A 1 100 ? 13.138 7.191 -18.982 1.00 91.62 100 LEU A O 1
ATOM 778 N N . LEU A 1 101 ? 11.201 6.905 -17.872 1.00 89.44 101 LEU A N 1
ATOM 779 C CA . LEU A 1 101 ? 10.328 7.480 -18.902 1.00 89.44 101 LEU A CA 1
ATOM 780 C C . LEU A 1 101 ? 10.611 8.971 -19.134 1.00 89.44 101 LEU A C 1
ATOM 782 O O . LEU A 1 101 ? 10.569 9.447 -20.270 1.00 89.44 101 LEU A O 1
ATOM 786 N N . ARG A 1 102 ? 10.970 9.694 -18.073 1.00 88.50 102 ARG A N 1
ATOM 787 C CA . ARG A 1 102 ? 11.298 11.127 -18.116 1.00 88.50 102 ARG A CA 1
ATOM 788 C C . ARG A 1 102 ? 12.785 11.406 -18.265 1.00 88.50 102 ARG A C 1
ATOM 790 O O . ARG A 1 102 ? 13.157 12.548 -18.512 1.00 88.50 102 ARG A O 1
ATOM 797 N N . GLN A 1 103 ? 13.619 10.374 -18.139 1.00 85.88 103 GLN A N 1
ATOM 798 C CA . GLN A 1 103 ? 15.079 10.478 -18.128 1.00 85.88 103 GLN A CA 1
ATOM 799 C C . GLN A 1 103 ? 15.564 11.479 -17.076 1.00 85.88 103 GLN A C 1
ATOM 801 O O . GLN A 1 103 ? 16.373 12.367 -17.352 1.00 85.88 103 GLN A O 1
ATOM 806 N N . GLU A 1 104 ? 15.010 11.362 -15.873 1.00 86.19 104 GLU A N 1
ATOM 807 C CA . GLU A 1 104 ? 15.273 12.286 -14.780 1.00 86.19 104 GLU A CA 1
ATOM 808 C C . GLU A 1 104 ? 16.705 12.104 -14.260 1.00 86.19 104 GLU A C 1
ATOM 810 O O . GLU A 1 104 ? 17.051 11.067 -13.713 1.00 86.19 104 GLU A O 1
ATOM 815 N N . ARG A 1 105 ? 17.565 13.113 -14.432 1.00 83.31 105 ARG A N 1
ATOM 816 C CA . ARG A 1 105 ? 19.009 13.004 -14.134 1.00 83.31 105 ARG A CA 1
ATOM 817 C C . ARG A 1 105 ? 19.380 13.418 -12.711 1.00 83.31 105 ARG A C 1
ATOM 819 O O . ARG A 1 105 ? 20.470 13.941 -12.487 1.00 83.31 105 ARG A O 1
ATOM 826 N N . THR A 1 106 ? 18.464 13.251 -11.770 1.00 87.19 106 THR A N 1
ATOM 827 C CA . THR A 1 106 ? 18.664 13.665 -10.381 1.00 87.19 106 THR A CA 1
ATOM 828 C C . THR A 1 106 ? 19.269 12.516 -9.564 1.00 87.19 106 THR A C 1
ATOM 830 O O . THR A 1 106 ? 18.964 11.346 -9.825 1.00 87.19 106 THR A O 1
ATOM 833 N N . PRO A 1 107 ? 20.135 12.804 -8.574 1.00 86.94 107 PRO A N 1
ATOM 834 C CA . PRO A 1 107 ? 20.597 11.793 -7.623 1.00 86.94 107 PRO A CA 1
ATOM 835 C C . PRO A 1 107 ? 19.435 11.068 -6.936 1.00 86.94 107 PRO A C 1
ATOM 837 O O . PRO A 1 107 ? 19.505 9.864 -6.702 1.00 86.94 107 PRO A O 1
ATOM 840 N N . GLU A 1 108 ? 18.342 11.782 -6.670 1.00 89.88 108 GLU A N 1
ATOM 841 C CA . GLU A 1 108 ? 17.120 11.247 -6.081 1.00 89.88 108 GLU A CA 1
ATOM 842 C C . GLU A 1 108 ? 16.465 10.211 -7.000 1.00 89.88 108 GLU A C 1
ATOM 844 O O . GLU A 1 108 ? 16.100 9.135 -6.528 1.00 89.88 108 GLU A O 1
ATOM 849 N N . ALA A 1 109 ? 16.368 10.488 -8.307 1.00 90.00 109 ALA A N 1
ATOM 850 C CA . ALA A 1 109 ? 15.837 9.549 -9.292 1.00 90.00 109 ALA A CA 1
ATOM 851 C C . ALA A 1 109 ? 16.693 8.278 -9.388 1.00 90.00 109 ALA A C 1
ATOM 853 O O . ALA A 1 109 ? 16.150 7.171 -9.373 1.00 90.00 109 ALA A O 1
ATOM 854 N N . ALA A 1 110 ? 18.022 8.409 -9.397 1.00 89.88 110 ALA A N 1
ATOM 855 C CA . ALA A 1 110 ? 18.929 7.260 -9.366 1.00 89.88 110 ALA A CA 1
ATOM 856 C C . ALA A 1 110 ? 18.802 6.455 -8.056 1.00 89.88 110 ALA A C 1
ATOM 858 O O . ALA A 1 110 ? 18.783 5.222 -8.077 1.00 89.88 110 ALA A O 1
ATOM 859 N N . ALA A 1 111 ? 18.632 7.130 -6.915 1.00 92.06 111 ALA A N 1
ATOM 860 C CA . ALA A 1 111 ? 18.465 6.485 -5.614 1.00 92.06 111 ALA A CA 1
ATOM 861 C C . ALA A 1 111 ? 17.187 5.632 -5.520 1.00 92.06 111 ALA A C 1
ATOM 863 O O . ALA A 1 111 ? 17.161 4.667 -4.751 1.00 92.06 111 ALA A O 1
ATOM 864 N N . THR A 1 112 ? 16.153 5.917 -6.324 1.00 95.00 112 THR A N 1
ATOM 865 C CA . THR A 1 112 ? 14.911 5.119 -6.333 1.00 95.00 112 THR A CA 1
ATOM 866 C C . THR A 1 112 ? 15.132 3.661 -6.730 1.00 95.00 112 THR A C 1
ATOM 868 O O . THR A 1 112 ? 14.421 2.792 -6.238 1.00 95.00 112 THR A O 1
ATOM 871 N N . PHE A 1 113 ? 16.157 3.357 -7.533 1.00 95.88 113 PHE A N 1
ATOM 872 C CA . PHE A 1 113 ? 16.489 1.984 -7.930 1.00 95.88 113 PHE A CA 1
ATOM 873 C C . PHE A 1 113 ? 17.087 1.179 -6.776 1.00 95.88 113 PHE A C 1
ATOM 875 O O . PHE A 1 113 ? 16.728 0.020 -6.583 1.00 95.88 113 PHE A O 1
ATOM 882 N N . ASN A 1 114 ? 17.962 1.789 -5.974 1.00 94.69 114 ASN A N 1
ATOM 883 C CA . ASN A 1 114 ? 18.480 1.142 -4.767 1.00 94.69 114 ASN A CA 1
ATOM 884 C C . ASN A 1 114 ? 17.377 1.019 -3.712 1.00 94.69 114 ASN A C 1
ATOM 886 O O . ASN A 1 114 ? 17.151 -0.068 -3.190 1.00 94.69 114 ASN A O 1
ATOM 890 N N . GLY A 1 115 ? 16.599 2.086 -3.501 1.00 96.12 115 GLY A N 1
ATOM 891 C CA . GLY A 1 115 ? 15.449 2.058 -2.598 1.00 96.12 115 GLY A CA 1
ATOM 892 C C . GLY A 1 115 ? 14.402 1.009 -2.985 1.00 96.12 115 GLY A C 1
ATOM 893 O O . GLY A 1 115 ? 13.806 0.391 -2.103 1.00 96.12 115 GLY A O 1
ATOM 894 N N . LEU A 1 116 ? 14.198 0.769 -4.286 1.00 97.56 116 LEU A N 1
ATOM 895 C CA . LEU A 1 116 ? 13.359 -0.311 -4.800 1.00 97.56 116 LEU A CA 1
ATOM 896 C C . LEU A 1 116 ? 13.881 -1.675 -4.345 1.00 97.56 116 LEU A C 1
ATOM 898 O O . LEU A 1 116 ? 13.122 -2.452 -3.770 1.00 97.56 116 LEU A O 1
ATOM 902 N N . LEU A 1 117 ? 15.164 -1.962 -4.568 1.00 96.94 117 LEU A N 1
ATOM 903 C CA . LEU A 1 117 ? 15.780 -3.238 -4.193 1.00 96.94 117 LEU A CA 1
ATOM 904 C C . LEU A 1 117 ? 15.737 -3.467 -2.678 1.00 96.94 117 LEU A C 1
ATOM 906 O O . LEU A 1 117 ? 15.300 -4.532 -2.245 1.00 96.94 117 LEU A O 1
ATOM 910 N N . ASP A 1 118 ? 16.106 -2.459 -1.890 1.00 96.56 118 ASP A N 1
ATOM 911 C CA . ASP A 1 118 ? 16.157 -2.545 -0.427 1.00 96.56 118 ASP A CA 1
ATOM 912 C C . ASP A 1 118 ? 14.757 -2.746 0.173 1.00 96.56 118 ASP A C 1
ATOM 914 O O . ASP A 1 118 ? 14.549 -3.600 1.042 1.00 96.56 118 ASP A O 1
ATOM 918 N N . SER A 1 119 ? 13.763 -2.007 -0.334 1.00 96.69 119 SER A N 1
ATOM 919 C CA . SER A 1 119 ? 12.368 -2.159 0.101 1.00 96.69 119 SER A CA 1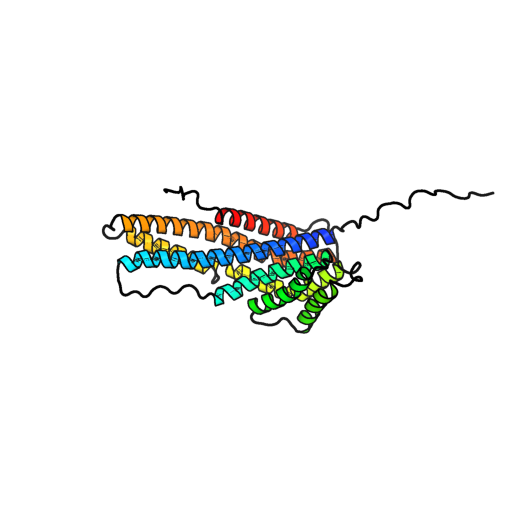
ATOM 920 C C . SER A 1 119 ? 11.807 -3.522 -0.306 1.00 96.69 119 SER A C 1
ATOM 922 O O . SER A 1 119 ? 11.111 -4.152 0.482 1.00 96.69 119 SER A O 1
ATOM 924 N N . THR A 1 120 ? 12.154 -4.017 -1.499 1.00 96.44 120 THR A N 1
ATOM 925 C CA . THR A 1 120 ? 11.736 -5.351 -1.966 1.00 96.44 120 THR A CA 1
ATOM 926 C C . THR A 1 120 ? 12.313 -6.449 -1.087 1.00 96.44 120 THR A C 1
ATOM 928 O O . THR A 1 120 ? 11.590 -7.347 -0.672 1.00 96.44 120 THR A O 1
ATOM 931 N N . GLN A 1 121 ? 13.606 -6.367 -0.771 1.00 95.19 121 GLN A N 1
ATOM 932 C CA . GLN A 1 121 ? 14.264 -7.334 0.100 1.00 95.19 121 GLN A CA 1
ATOM 933 C C . GLN A 1 121 ? 13.639 -7.334 1.496 1.00 95.19 121 GLN A C 1
ATOM 935 O O . GLN A 1 121 ? 13.390 -8.397 2.061 1.00 95.19 121 GLN A O 1
ATOM 940 N N . THR A 1 122 ? 13.367 -6.148 2.042 1.00 94.38 122 THR A N 1
ATOM 941 C CA . THR A 1 122 ? 12.734 -6.006 3.358 1.00 94.38 122 THR A CA 1
ATOM 942 C C . THR A 1 122 ? 11.314 -6.578 3.360 1.00 94.38 122 THR A C 1
ATOM 944 O O . THR A 1 122 ? 10.928 -7.235 4.321 1.00 94.38 122 THR A O 1
ATOM 947 N N . ALA A 1 123 ? 10.553 -6.360 2.284 1.00 93.56 123 ALA A N 1
ATOM 948 C CA . ALA A 1 123 ? 9.181 -6.839 2.147 1.00 93.56 123 ALA A CA 1
ATOM 949 C C . ALA A 1 123 ? 9.089 -8.360 1.959 1.00 93.56 123 ALA A C 1
ATOM 951 O O . ALA A 1 123 ? 8.269 -9.012 2.594 1.00 93.56 123 ALA A O 1
ATOM 952 N N . LEU A 1 124 ? 9.922 -8.925 1.080 1.00 91.50 124 LEU A N 1
ATOM 953 C CA . LEU A 1 124 ? 9.855 -10.339 0.695 1.00 91.50 124 LEU A CA 1
ATOM 954 C C . LEU A 1 124 ? 10.728 -11.245 1.576 1.00 91.50 124 LEU A C 1
ATOM 956 O O . LEU A 1 124 ? 10.687 -12.463 1.437 1.00 91.50 124 LEU A O 1
ATOM 960 N N . GLY A 1 125 ? 11.577 -10.670 2.433 1.00 90.94 125 GLY A N 1
ATOM 961 C CA . GLY A 1 125 ? 12.546 -11.416 3.243 1.00 90.94 125 GLY A CA 1
ATOM 962 C C . GLY A 1 125 ? 13.640 -12.113 2.424 1.00 90.94 125 GLY A C 1
ATOM 963 O O . GLY A 1 125 ? 14.431 -12.879 2.971 1.00 90.94 125 GLY A O 1
ATOM 964 N N . MET A 1 126 ? 13.704 -11.856 1.116 1.00 88.44 126 MET A N 1
ATOM 965 C CA . MET A 1 126 ? 14.644 -12.480 0.194 1.00 88.44 126 MET A CA 1
ATOM 966 C C . MET A 1 126 ? 15.155 -11.485 -0.842 1.00 88.44 126 MET A C 1
ATOM 968 O O . MET A 1 126 ? 14.460 -10.556 -1.255 1.00 88.44 126 MET A O 1
ATOM 972 N N . PHE A 1 127 ? 16.386 -11.704 -1.295 1.00 88.69 127 PHE A N 1
ATOM 973 C CA . PHE A 1 127 ? 16.950 -10.940 -2.399 1.00 88.69 127 PHE A CA 1
ATOM 974 C C . PHE A 1 127 ? 16.311 -11.358 -3.723 1.00 88.69 127 PHE A C 1
ATOM 976 O O . PHE A 1 127 ? 16.088 -12.544 -3.976 1.00 88.69 127 PHE A O 1
ATOM 983 N N . LEU A 1 128 ? 16.106 -10.385 -4.611 1.00 92.00 128 LEU A N 1
ATOM 984 C CA . LEU A 1 128 ? 15.844 -10.688 -6.013 1.00 92.00 128 LEU A CA 1
ATOM 985 C C . LEU A 1 128 ? 17.034 -11.440 -6.629 1.00 92.00 128 LEU A C 1
ATOM 987 O O . LEU A 1 128 ? 18.176 -11.263 -6.182 1.00 92.00 128 LEU A O 1
ATOM 991 N N . PRO A 1 129 ? 16.802 -12.231 -7.694 1.00 94.06 129 PRO A N 1
ATOM 992 C CA . PRO A 1 129 ? 17.877 -12.891 -8.422 1.00 94.06 129 PRO A CA 1
ATOM 993 C C . PRO A 1 129 ? 18.997 -11.907 -8.776 1.00 94.06 129 PRO A C 1
ATOM 995 O O . PRO A 1 129 ? 18.732 -10.809 -9.265 1.00 94.06 129 PRO A O 1
ATOM 998 N N . ALA A 1 130 ? 20.258 -12.302 -8.572 1.00 93.25 130 ALA A N 1
ATOM 999 C CA . ALA A 1 130 ? 21.413 -11.410 -8.728 1.00 93.25 130 ALA A CA 1
ATOM 1000 C C . ALA A 1 130 ? 21.465 -10.708 -10.099 1.00 93.25 130 ALA A C 1
ATOM 1002 O O . ALA A 1 130 ? 21.875 -9.551 -10.190 1.00 93.25 130 ALA A O 1
ATOM 1003 N N . ILE A 1 131 ? 21.008 -11.388 -11.156 1.00 92.62 131 ILE A N 1
ATOM 1004 C CA . ILE A 1 131 ? 20.917 -10.819 -12.503 1.00 92.62 131 ILE A CA 1
ATOM 1005 C C . ILE A 1 131 ? 19.907 -9.665 -12.585 1.00 92.62 131 ILE A C 1
ATOM 1007 O O . ILE A 1 131 ? 20.229 -8.625 -13.152 1.00 92.62 131 ILE A O 1
ATOM 1011 N N . VAL A 1 132 ? 18.742 -9.808 -11.944 1.00 92.94 132 VAL A N 1
ATOM 1012 C CA . VAL A 1 132 ? 17.703 -8.770 -11.858 1.00 92.94 132 VAL A CA 1
ATOM 1013 C C . VAL A 1 132 ? 18.216 -7.600 -11.024 1.00 92.94 132 VAL A C 1
ATOM 1015 O O . VAL A 1 132 ? 18.154 -6.455 -11.462 1.00 92.94 132 VAL A O 1
ATOM 1018 N N . THR A 1 133 ? 18.819 -7.880 -9.867 1.00 93.69 133 THR A N 1
ATOM 1019 C CA . THR A 1 133 ? 19.412 -6.858 -8.991 1.00 93.69 133 THR A CA 1
ATOM 1020 C C . THR A 1 133 ? 20.473 -6.035 -9.722 1.00 93.69 133 THR A C 1
ATOM 1022 O O . THR A 1 133 ? 20.439 -4.805 -9.685 1.00 93.69 133 THR A O 1
ATOM 1025 N N . LYS A 1 134 ? 21.399 -6.692 -10.434 1.00 93.50 134 LYS A N 1
ATOM 1026 C CA . LYS A 1 134 ? 22.438 -6.013 -11.222 1.00 93.50 134 LYS A CA 1
ATOM 1027 C C . LYS A 1 134 ? 21.833 -5.164 -12.339 1.00 93.50 134 LYS A C 1
ATOM 1029 O O . LYS A 1 134 ? 22.297 -4.051 -12.569 1.00 93.50 134 LYS A O 1
ATOM 1034 N N . GLN A 1 135 ? 20.806 -5.675 -13.015 1.00 92.56 135 GLN A N 1
ATOM 1035 C CA . GLN A 1 135 ? 20.124 -4.960 -14.089 1.00 92.56 135 GLN A CA 1
ATOM 1036 C C .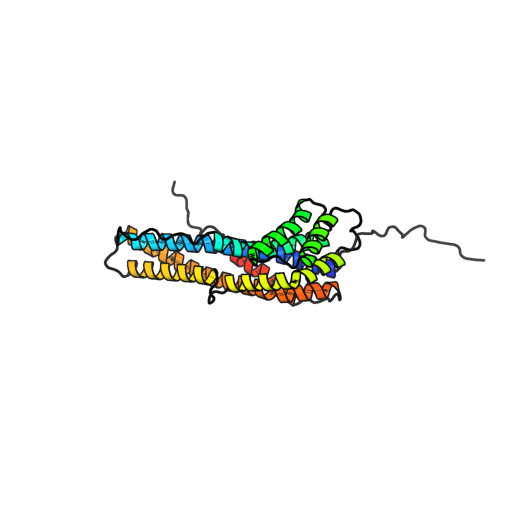 GLN A 1 135 ? 19.423 -3.694 -13.576 1.00 92.56 135 GLN A C 1
ATOM 1038 O O . GLN A 1 135 ? 19.602 -2.629 -14.161 1.00 92.56 135 GLN A O 1
ATOM 1043 N N . ILE A 1 136 ? 18.691 -3.787 -12.462 1.00 94.06 136 ILE A N 1
ATOM 1044 C CA . ILE A 1 136 ? 17.999 -2.647 -11.843 1.00 94.06 136 ILE A CA 1
ATOM 1045 C C . ILE A 1 136 ? 19.006 -1.591 -11.361 1.00 94.06 136 ILE A C 1
ATOM 1047 O O . ILE A 1 136 ? 18.812 -0.409 -11.631 1.00 94.06 136 ILE A O 1
ATOM 1051 N N . ARG A 1 137 ? 20.120 -1.986 -10.724 1.00 93.06 137 ARG A N 1
ATOM 1052 C CA . ARG A 1 137 ? 21.173 -1.025 -10.332 1.00 93.06 137 ARG A CA 1
ATOM 1053 C C . ARG A 1 137 ? 21.784 -0.313 -11.535 1.00 93.06 137 ARG A C 1
ATOM 1055 O O . ARG A 1 137 ? 21.881 0.909 -11.533 1.00 93.06 137 ARG A O 1
ATOM 1062 N N . ALA A 1 138 ? 22.112 -1.059 -12.591 1.00 91.06 138 ALA A N 1
ATOM 1063 C CA . ALA A 1 138 ? 22.690 -0.487 -13.804 1.00 91.06 138 ALA A CA 1
ATOM 1064 C C . ALA A 1 138 ? 21.756 0.537 -14.475 1.00 91.06 138 ALA A C 1
ATOM 1066 O O . ALA A 1 138 ? 22.231 1.526 -15.035 1.00 91.06 138 ALA A O 1
ATOM 1067 N N . MET A 1 139 ? 20.435 0.340 -14.407 1.00 91.25 139 MET A N 1
ATOM 1068 C CA . MET A 1 139 ? 19.467 1.336 -14.881 1.00 91.25 139 MET A CA 1
ATOM 1069 C C . MET A 1 139 ? 19.583 2.654 -14.103 1.00 91.25 139 MET A C 1
ATOM 1071 O O . MET A 1 139 ? 19.615 3.712 -14.727 1.00 91.25 139 MET A O 1
ATOM 1075 N N . GLY A 1 140 ? 19.720 2.598 -12.774 1.00 88.81 140 GLY A N 1
ATOM 1076 C CA . GLY A 1 140 ? 19.949 3.780 -11.937 1.00 88.81 140 GLY A CA 1
ATOM 1077 C C . GLY A 1 140 ? 21.281 4.477 -12.235 1.00 88.81 140 GLY A C 1
ATOM 1078 O O . GLY A 1 140 ? 21.306 5.689 -12.443 1.00 88.81 140 GLY A O 1
ATOM 1079 N N . ASP A 1 141 ? 22.371 3.714 -12.349 1.00 87.44 141 ASP A N 1
ATOM 1080 C CA . ASP A 1 141 ? 23.718 4.248 -12.620 1.00 87.44 141 ASP A CA 1
ATOM 1081 C C . ASP A 1 141 ? 23.817 4.937 -13.992 1.00 87.44 141 ASP A C 1
ATOM 1083 O O . ASP A 1 141 ? 24.555 5.909 -14.184 1.00 87.44 141 ASP A O 1
ATOM 1087 N N . THR A 1 142 ? 23.072 4.431 -14.978 1.00 84.44 142 THR A N 1
ATOM 1088 C CA . THR A 1 142 ? 23.087 4.952 -16.353 1.00 84.44 142 THR A CA 1
ATOM 1089 C C . THR A 1 142 ? 22.106 6.099 -16.582 1.00 84.44 142 THR A C 1
ATOM 1091 O O . THR A 1 142 ? 22.269 6.839 -17.554 1.00 84.44 142 THR A O 1
ATOM 1094 N N . LEU A 1 143 ? 21.152 6.319 -15.671 1.00 81.94 143 LEU A N 1
ATOM 1095 C CA . LEU A 1 143 ? 20.146 7.381 -15.756 1.00 81.94 143 LEU A CA 1
ATOM 1096 C C . LEU A 1 143 ? 20.770 8.788 -15.842 1.00 81.94 143 LEU A C 1
ATOM 1098 O O . LEU A 1 143 ? 20.268 9.659 -16.552 1.00 81.94 143 LEU A O 1
ATOM 1102 N N . GLY A 1 144 ? 21.913 8.999 -15.180 1.00 63.62 144 GLY A N 1
ATOM 1103 C CA . GLY A 1 144 ? 22.669 10.257 -15.214 1.00 63.62 144 GLY A CA 1
ATOM 1104 C C . GLY A 1 144 ? 23.469 10.506 -16.504 1.00 63.62 144 GLY A C 1
ATOM 1105 O O . GLY A 1 144 ? 24.047 11.583 -16.666 1.00 63.62 144 GLY A O 1
ATOM 1106 N N . GLN A 1 145 ? 23.531 9.547 -17.436 1.00 68.81 145 GLN A N 1
ATOM 1107 C CA . GLN A 1 145 ? 24.396 9.629 -18.618 1.00 68.81 145 GLN A CA 1
ATOM 1108 C C . GLN A 1 145 ? 23.704 10.286 -19.831 1.00 68.81 145 GLN A C 1
ATOM 1110 O O . GLN A 1 145 ? 22.517 10.102 -20.101 1.00 68.81 145 GLN A O 1
ATOM 1115 N N . ARG A 1 146 ? 24.471 11.053 -20.625 1.00 58.28 146 ARG A N 1
ATOM 1116 C CA . ARG A 1 146 ? 23.968 11.858 -21.765 1.00 58.28 146 ARG A CA 1
ATOM 1117 C C . ARG A 1 146 ? 23.360 11.041 -22.918 1.00 58.28 146 ARG A C 1
ATOM 1119 O O . ARG A 1 146 ? 22.561 11.591 -23.670 1.00 58.28 146 ARG A O 1
ATOM 1126 N N . HIS A 1 147 ? 23.709 9.762 -23.061 1.00 56.56 147 HIS A N 1
ATOM 1127 C CA . HIS A 1 147 ? 23.350 8.926 -24.219 1.00 56.56 147 HIS A CA 1
ATOM 1128 C C . HIS A 1 147 ? 21.963 8.257 -24.134 1.00 56.56 147 HIS A C 1
ATOM 1130 O O . HIS A 1 147 ? 21.575 7.529 -25.043 1.00 56.56 147 HIS A O 1
ATOM 1136 N N . TYR A 1 148 ? 21.189 8.514 -23.077 1.00 61.75 148 TYR A N 1
ATOM 1137 C CA . TYR A 1 148 ? 19.967 7.760 -22.768 1.00 61.75 148 TYR A CA 1
ATOM 1138 C C . TYR A 1 148 ? 18.715 8.150 -23.587 1.00 61.75 148 TYR A C 1
ATOM 1140 O O . TYR A 1 148 ? 17.669 7.510 -23.467 1.00 61.75 148 TYR A O 1
ATOM 1148 N N . PHE A 1 149 ? 18.800 9.175 -24.450 1.00 54.47 149 PHE A N 1
ATOM 1149 C CA . PHE A 1 149 ? 17.614 9.835 -25.018 1.00 54.47 149 PHE A CA 1
ATOM 1150 C C . PHE A 1 149 ? 16.727 8.930 -25.892 1.00 54.47 149 PHE A C 1
ATOM 1152 O O . PHE A 1 149 ? 15.507 9.074 -25.878 1.00 54.47 149 PHE A O 1
ATOM 1159 N N . GLY A 1 150 ? 17.317 7.950 -26.586 1.00 61.22 150 GLY A N 1
ATOM 1160 C CA . GLY A 1 150 ? 16.607 7.063 -27.517 1.00 61.22 150 GLY A CA 1
ATOM 1161 C C . GLY A 1 150 ? 16.099 5.733 -26.943 1.00 61.22 150 GLY A C 1
ATOM 1162 O O . GLY A 1 150 ? 15.515 4.958 -27.692 1.00 61.22 150 GLY A O 1
ATOM 1163 N N . GLN A 1 151 ? 16.329 5.423 -25.659 1.00 75.69 151 GLN A N 1
ATOM 1164 C CA . GLN A 1 151 ? 16.089 4.069 -25.117 1.00 75.69 151 GLN A CA 1
ATOM 1165 C C . GLN A 1 151 ? 15.083 3.990 -23.958 1.00 75.69 151 GLN A C 1
ATOM 1167 O O . GLN A 1 151 ? 14.850 2.899 -23.439 1.00 75.69 151 GLN A O 1
ATOM 1172 N N . LYS A 1 152 ? 14.440 5.100 -23.569 1.00 83.50 152 LYS A N 1
ATOM 1173 C CA . LYS A 1 152 ? 13.562 5.148 -22.381 1.00 83.50 152 LYS A CA 1
ATOM 1174 C C . LYS A 1 152 ? 12.457 4.084 -22.350 1.00 83.50 152 LYS A C 1
ATOM 1176 O O . LYS A 1 152 ? 12.298 3.418 -21.334 1.00 83.50 152 LYS A O 1
ATOM 1181 N N . ILE A 1 153 ? 11.741 3.867 -23.458 1.00 84.88 153 ILE A N 1
ATOM 1182 C CA . ILE A 1 153 ? 10.662 2.865 -23.533 1.00 84.88 153 ILE A CA 1
ATOM 1183 C C . ILE A 1 153 ? 11.216 1.447 -23.384 1.00 84.88 153 ILE A C 1
ATOM 1185 O O . ILE A 1 153 ? 10.674 0.642 -22.630 1.00 84.88 153 ILE A O 1
ATOM 1189 N N . THR A 1 154 ? 12.341 1.153 -24.039 1.00 86.31 154 THR A N 1
ATOM 1190 C CA . THR A 1 154 ? 13.020 -0.142 -23.910 1.00 86.31 154 THR A CA 1
ATOM 1191 C C . THR A 1 154 ? 13.414 -0.415 -22.466 1.00 86.31 154 THR A C 1
ATOM 1193 O O . THR A 1 154 ? 13.220 -1.525 -21.985 1.00 86.31 154 THR A O 1
ATOM 1196 N N . GLN A 1 155 ? 13.935 0.588 -21.766 1.00 88.50 155 GLN A N 1
ATOM 1197 C CA . GLN A 1 155 ? 14.411 0.444 -20.394 1.00 88.50 155 GLN A CA 1
ATOM 1198 C C . GLN A 1 155 ? 13.257 0.336 -19.398 1.00 88.50 155 GLN A C 1
ATOM 1200 O O . GLN A 1 155 ? 13.301 -0.524 -18.521 1.00 88.50 155 GLN A O 1
ATOM 1205 N N . ALA A 1 156 ? 12.187 1.117 -19.584 1.00 90.94 156 ALA A N 1
ATOM 1206 C CA . ALA A 1 156 ? 10.963 0.967 -18.804 1.00 90.94 156 ALA A CA 1
ATOM 1207 C C . ALA A 1 156 ? 10.389 -0.447 -18.975 1.00 90.94 156 ALA A C 1
ATOM 1209 O O . ALA A 1 156 ? 10.162 -1.135 -17.986 1.00 90.94 156 ALA A O 1
ATOM 1210 N N . ARG A 1 157 ? 10.279 -0.941 -20.215 1.00 90.69 157 ARG A N 1
ATOM 1211 C CA . ARG A 1 157 ? 9.843 -2.315 -20.504 1.00 90.69 157 ARG A CA 1
ATOM 1212 C C . ARG A 1 157 ? 10.749 -3.366 -19.860 1.00 90.69 157 ARG A C 1
ATOM 1214 O O . ARG A 1 157 ? 10.246 -4.318 -19.273 1.00 90.69 157 ARG A O 1
ATOM 1221 N N . LEU A 1 158 ? 12.072 -3.207 -19.944 1.00 91.62 158 LEU A N 1
ATOM 1222 C CA . LEU A 1 158 ? 13.020 -4.121 -19.299 1.00 91.62 158 LEU A CA 1
ATOM 1223 C C . LEU A 1 158 ? 12.816 -4.156 -17.781 1.00 91.62 158 LEU A C 1
ATOM 1225 O O . LEU A 1 158 ? 12.780 -5.244 -17.213 1.00 91.62 158 LEU A O 1
ATOM 1229 N N . LEU A 1 159 ? 12.637 -2.997 -17.140 1.00 94.81 159 LEU A N 1
ATOM 1230 C CA . LEU A 1 159 ? 12.339 -2.919 -15.711 1.00 94.81 159 LEU A CA 1
ATOM 1231 C C . LEU A 1 159 ? 11.002 -3.601 -15.390 1.00 94.81 159 LEU A C 1
ATOM 1233 O O . LEU A 1 159 ? 10.936 -4.416 -14.474 1.00 94.81 159 LEU A O 1
ATOM 1237 N N . MET A 1 160 ? 9.948 -3.300 -16.154 1.00 94.38 160 MET A N 1
ATOM 1238 C CA . MET A 1 160 ? 8.618 -3.880 -15.961 1.00 94.38 160 MET A CA 1
ATOM 1239 C C . MET A 1 160 ? 8.622 -5.405 -16.077 1.00 94.38 160 MET A C 1
ATOM 1241 O O . MET A 1 160 ? 8.060 -6.073 -15.212 1.00 94.38 160 MET A O 1
ATOM 1245 N N . ASN A 1 161 ? 9.302 -5.955 -17.082 1.00 93.06 161 ASN A N 1
ATOM 1246 C CA . ASN A 1 161 ? 9.404 -7.398 -17.286 1.00 93.06 161 ASN A CA 1
ATOM 1247 C C . ASN A 1 161 ? 10.261 -8.071 -16.208 1.00 93.06 161 ASN A C 1
ATOM 1249 O O . ASN A 1 161 ? 9.855 -9.081 -15.638 1.00 93.06 161 ASN A O 1
ATOM 1253 N N . ALA A 1 162 ? 11.428 -7.503 -15.889 1.00 92.50 162 ALA A N 1
ATOM 1254 C CA . ALA A 1 162 ? 12.327 -8.076 -14.887 1.00 92.50 162 ALA A CA 1
ATOM 1255 C C . ALA A 1 162 ? 11.711 -8.066 -13.478 1.00 92.50 162 ALA A C 1
ATOM 1257 O O . ALA A 1 162 ? 11.961 -8.972 -12.683 1.00 92.50 162 ALA A O 1
ATOM 1258 N N . TYR A 1 163 ? 10.902 -7.051 -13.171 1.00 94.25 163 TYR A N 1
ATOM 1259 C CA . TYR A 1 163 ? 10.324 -6.843 -11.847 1.00 94.25 163 TYR A CA 1
ATOM 1260 C C . TYR A 1 163 ? 8.899 -7.412 -11.698 1.00 94.25 163 TYR A C 1
ATOM 1262 O O . TYR A 1 163 ? 8.385 -7.490 -10.584 1.00 94.25 163 TYR A O 1
ATOM 1270 N N . GLN A 1 164 ? 8.264 -7.881 -12.778 1.00 92.44 164 GLN A N 1
ATOM 1271 C CA . GLN A 1 164 ? 6.894 -8.419 -12.768 1.00 92.44 164 GLN A CA 1
ATOM 1272 C C . GLN A 1 164 ? 6.632 -9.504 -11.698 1.00 92.44 164 GLN A C 1
ATOM 1274 O O . GLN A 1 164 ? 5.580 -9.437 -11.047 1.00 92.44 164 GLN A O 1
ATOM 1279 N N . PRO A 1 165 ? 7.536 -10.478 -11.449 1.00 92.94 165 PRO A N 1
ATOM 1280 C CA . PRO A 1 165 ? 7.328 -11.452 -10.376 1.00 92.94 165 PRO A CA 1
ATOM 1281 C C . PRO A 1 165 ? 7.249 -10.789 -8.997 1.00 92.94 165 PRO A C 1
ATOM 1283 O O . PRO A 1 165 ? 6.380 -11.132 -8.199 1.00 92.94 165 PRO A O 1
ATOM 1286 N N . ALA A 1 166 ? 8.106 -9.794 -8.742 1.00 94.06 166 ALA A N 1
ATOM 1287 C CA . ALA A 1 166 ? 8.116 -9.050 -7.489 1.00 94.06 166 ALA A CA 1
ATOM 1288 C C . ALA A 1 166 ? 6.847 -8.202 -7.335 1.00 94.06 166 ALA A C 1
ATOM 1290 O O . ALA A 1 166 ? 6.215 -8.268 -6.290 1.00 94.06 166 ALA A O 1
ATOM 1291 N N . VAL A 1 167 ? 6.405 -7.494 -8.385 1.00 93.81 167 VAL A N 1
ATOM 1292 C CA . VAL A 1 167 ? 5.129 -6.745 -8.371 1.00 93.81 167 VAL A CA 1
ATOM 1293 C C . VAL A 1 167 ? 3.963 -7.651 -7.991 1.00 93.81 167 VAL A C 1
ATOM 1295 O O . VAL A 1 167 ? 3.121 -7.262 -7.192 1.00 93.81 167 VAL A O 1
ATOM 1298 N N . TH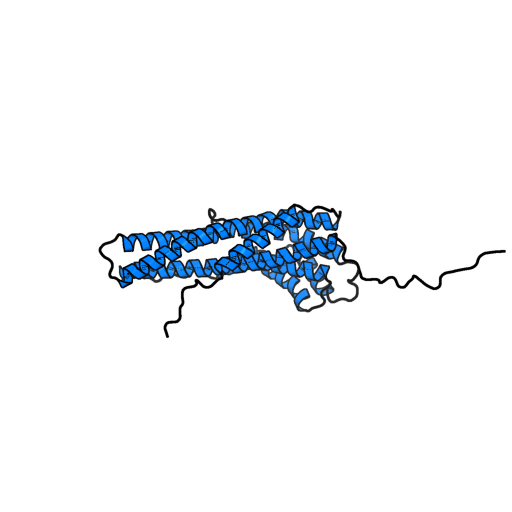R A 1 168 ? 3.925 -8.868 -8.533 1.00 93.25 168 THR A N 1
ATOM 1299 C CA . THR A 1 168 ? 2.851 -9.830 -8.249 1.00 93.25 168 THR A CA 1
ATOM 1300 C C . THR A 1 168 ? 2.859 -10.269 -6.785 1.00 93.25 168 THR A C 1
ATOM 1302 O O . THR A 1 168 ? 1.808 -10.292 -6.151 1.00 93.25 168 THR A O 1
ATOM 1305 N N . GLN A 1 169 ? 4.035 -10.563 -6.225 1.00 94.12 169 GLN A N 1
ATOM 1306 C CA . GLN A 1 169 ? 4.164 -10.922 -4.809 1.00 94.12 169 GLN A CA 1
ATOM 1307 C C . GLN A 1 169 ? 3.811 -9.749 -3.889 1.00 94.12 169 GLN A C 1
ATOM 1309 O O . GLN A 1 169 ? 3.059 -9.924 -2.938 1.00 94.12 169 GLN A O 1
ATOM 1314 N N . LEU A 1 170 ? 4.293 -8.543 -4.200 1.00 94.00 170 LEU A N 1
ATOM 1315 C CA . LEU A 1 170 ? 3.986 -7.329 -3.443 1.00 94.00 170 LEU A CA 1
ATOM 1316 C C . LEU A 1 170 ? 2.488 -7.001 -3.476 1.00 94.00 170 LEU A C 1
ATOM 1318 O O . LEU A 1 170 ? 1.916 -6.668 -2.444 1.00 94.00 170 LEU A O 1
ATOM 1322 N N . ALA A 1 171 ? 1.846 -7.128 -4.639 1.00 93.19 171 ALA A N 1
ATOM 1323 C CA . ALA A 1 171 ? 0.403 -6.964 -4.785 1.00 93.19 171 ALA A CA 1
ATOM 1324 C C . ALA A 1 171 ? -0.369 -7.982 -3.935 1.00 93.19 171 ALA A C 1
ATOM 1326 O O . ALA A 1 171 ? -1.327 -7.607 -3.267 1.00 93.19 171 ALA A O 1
ATOM 1327 N N . GLY A 1 172 ? 0.070 -9.245 -3.933 1.00 94.00 172 GLY A N 1
ATOM 1328 C CA . GLY A 1 172 ? -0.508 -10.301 -3.102 1.00 94.00 172 GLY A CA 1
ATOM 1329 C C . GLY A 1 172 ? -0.388 -10.004 -1.608 1.00 94.00 172 GLY A C 1
ATOM 1330 O O . GLY A 1 172 ? -1.392 -10.055 -0.909 1.00 94.00 172 GLY A O 1
ATOM 1331 N N . LEU A 1 173 ? 0.803 -9.612 -1.142 1.00 93.00 173 LEU A N 1
ATOM 1332 C CA . LEU A 1 173 ? 1.038 -9.234 0.257 1.00 93.00 173 LEU A CA 1
ATOM 1333 C C . LEU A 1 173 ? 0.16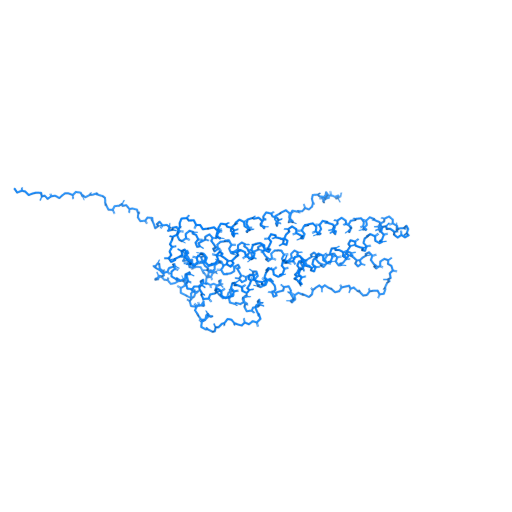8 -8.049 0.687 1.00 93.00 173 LEU A C 1
ATOM 1335 O O . LEU A 1 173 ? -0.447 -8.087 1.746 1.00 93.00 173 LEU A O 1
ATOM 1339 N N . LEU A 1 174 ? 0.081 -7.006 -0.144 1.00 94.62 174 LEU A N 1
ATOM 1340 C CA . LEU A 1 174 ? -0.770 -5.854 0.151 1.00 94.62 174 LEU A CA 1
ATOM 1341 C C . LEU A 1 174 ? -2.255 -6.239 0.152 1.00 94.62 174 LEU A C 1
ATOM 1343 O O . LEU A 1 174 ? -2.990 -5.802 1.030 1.00 94.62 174 LEU A O 1
ATOM 1347 N N . ALA A 1 175 ? -2.708 -7.062 -0.797 1.00 95.44 175 ALA A N 1
ATOM 1348 C CA . ALA A 1 175 ? -4.088 -7.540 -0.817 1.00 95.44 175 ALA A CA 1
ATOM 1349 C C . ALA A 1 175 ? -4.418 -8.357 0.442 1.00 95.44 175 ALA A C 1
ATOM 1351 O O . ALA A 1 175 ? -5.438 -8.098 1.070 1.00 95.44 175 ALA A O 1
ATOM 1352 N N . GLU A 1 176 ? -3.535 -9.272 0.854 1.00 94.62 176 GLU A N 1
ATOM 1353 C CA . GLU A 1 176 ? -3.683 -10.036 2.098 1.00 94.62 176 GLU A CA 1
ATOM 1354 C C . GLU A 1 176 ? -3.733 -9.115 3.323 1.00 94.62 176 GLU A C 1
ATOM 1356 O O . GLU A 1 176 ? -4.589 -9.279 4.191 1.00 94.62 176 GLU A O 1
ATOM 1361 N N . ASP A 1 177 ? -2.862 -8.105 3.381 1.00 94.69 177 ASP A N 1
ATOM 1362 C CA . ASP A 1 177 ? -2.817 -7.151 4.486 1.00 94.69 177 ASP A CA 1
ATOM 1363 C C . ASP A 1 177 ? -4.088 -6.312 4.621 1.00 94.69 177 ASP A C 1
ATOM 1365 O O . ASP A 1 177 ? -4.436 -5.922 5.740 1.00 94.69 177 ASP A O 1
ATOM 1369 N N . PHE A 1 178 ? -4.767 -6.029 3.511 1.00 96.12 178 PHE A N 1
ATOM 1370 C CA . PHE A 1 178 ? -5.969 -5.202 3.487 1.00 96.12 178 PHE A CA 1
ATOM 1371 C C . PHE A 1 178 ? -7.282 -5.991 3.493 1.00 96.12 178 PHE A C 1
ATOM 1373 O O . PHE A 1 178 ? -8.335 -5.364 3.613 1.00 96.12 178 PHE A O 1
ATOM 1380 N N . GLU A 1 179 ? -7.237 -7.321 3.405 1.00 95.88 179 GLU A N 1
ATOM 1381 C CA . GLU A 1 179 ? -8.417 -8.190 3.419 1.00 95.88 179 GLU A CA 1
ATOM 1382 C C . GLU A 1 179 ? -9.104 -8.177 4.803 1.00 95.88 179 GLU A C 1
ATOM 1384 O O . GLU A 1 179 ? -8.487 -8.595 5.791 1.00 95.88 179 GLU A O 1
ATOM 1389 N N . PRO A 1 180 ? -10.365 -7.703 4.910 1.00 92.25 180 PRO A N 1
ATOM 1390 C CA . PRO A 1 180 ? -11.093 -7.644 6.181 1.00 92.25 180 PRO A CA 1
ATOM 1391 C C . PRO A 1 180 ? -11.291 -9.002 6.857 1.00 92.25 180 PRO A C 1
ATOM 1393 O O . PRO A 1 180 ? -11.154 -9.093 8.076 1.00 92.25 180 PRO A O 1
ATOM 1396 N N . ASP A 1 181 ? -11.567 -10.042 6.066 1.00 90.31 181 ASP A N 1
ATOM 1397 C CA . ASP A 1 181 ? -11.866 -11.396 6.553 1.00 90.31 181 ASP A CA 1
ATOM 1398 C C . ASP A 1 181 ? -10.629 -12.320 6.541 1.00 90.31 181 ASP A C 1
ATOM 1400 O O . ASP A 1 181 ? -10.736 -13.539 6.692 1.00 90.31 181 ASP A O 1
ATOM 1404 N N . GLY A 1 182 ? -9.440 -11.749 6.326 1.00 88.75 182 GLY A N 1
ATOM 1405 C CA . GLY A 1 182 ? -8.177 -12.476 6.224 1.00 88.75 182 GLY A CA 1
ATOM 1406 C C . GLY A 1 182 ? -7.422 -12.611 7.549 1.00 88.75 182 GLY A C 1
ATOM 1407 O O . GLY A 1 182 ? -7.959 -12.457 8.643 1.00 88.75 182 GLY A O 1
ATOM 1408 N N . SER A 1 183 ? -6.119 -12.873 7.443 1.00 84.94 183 SER A N 1
ATOM 1409 C CA . SER A 1 183 ? -5.155 -12.866 8.561 1.00 84.94 183 SER A CA 1
ATOM 1410 C C . SER A 1 183 ? -4.248 -11.629 8.566 1.00 84.94 183 SER A C 1
ATOM 1412 O O . SER A 1 183 ? -3.267 -11.563 9.312 1.00 84.94 183 SER A O 1
ATOM 1414 N N . GLY A 1 184 ? -4.551 -10.666 7.696 1.00 87.56 184 GLY A N 1
ATOM 1415 C CA . GLY A 1 184 ? -3.770 -9.461 7.479 1.00 87.56 184 GLY A CA 1
ATOM 1416 C C . GLY A 1 184 ? -3.963 -8.380 8.539 1.00 87.56 184 GLY A C 1
ATOM 1417 O O . GLY A 1 184 ? -4.547 -8.568 9.607 1.00 87.56 184 GLY A O 1
ATOM 1418 N N . TYR A 1 185 ? -3.458 -7.194 8.220 1.00 90.56 185 TYR A N 1
ATOM 1419 C CA . TYR A 1 185 ? -3.426 -6.064 9.139 1.00 90.56 185 TYR A CA 1
ATOM 1420 C C . TYR A 1 185 ? -4.816 -5.460 9.354 1.00 90.56 185 TYR A C 1
ATOM 1422 O O . TYR A 1 185 ? -5.150 -5.048 10.465 1.00 90.56 185 TYR A O 1
ATOM 1430 N N . MET A 1 186 ? -5.642 -5.464 8.305 1.00 94.81 186 MET A N 1
ATOM 1431 C CA . MET A 1 186 ? -7.030 -5.021 8.370 1.00 94.81 186 MET A CA 1
ATOM 1432 C C . MET A 1 186 ? -7.863 -5.908 9.294 1.00 94.81 186 MET A C 1
ATOM 1434 O O . MET A 1 186 ? -8.573 -5.393 10.155 1.00 94.81 186 MET A O 1
ATOM 1438 N N . ALA A 1 187 ? -7.719 -7.230 9.195 1.00 93.56 187 ALA A N 1
ATOM 1439 C CA . ALA A 1 187 ? -8.390 -8.159 10.099 1.00 93.56 187 ALA A CA 1
ATOM 1440 C C . ALA A 1 187 ? -8.014 -7.906 11.573 1.00 93.56 187 ALA A C 1
ATOM 1442 O O . ALA A 1 187 ? -8.885 -7.882 12.446 1.00 93.56 187 ALA A O 1
ATOM 1443 N N . LEU A 1 188 ? -6.735 -7.628 11.866 1.00 91.75 188 LEU A N 1
ATOM 1444 C CA . LEU A 1 188 ? -6.281 -7.252 13.215 1.00 91.75 188 LEU A CA 1
ATOM 1445 C C . LEU A 1 188 ? -6.877 -5.919 13.691 1.00 91.75 188 LEU A C 1
ATOM 1447 O O . LEU A 1 188 ? -7.275 -5.796 14.854 1.00 91.75 188 LEU A O 1
ATOM 1451 N N . TYR A 1 189 ? -6.960 -4.927 12.804 1.00 94.06 189 TYR A N 1
ATOM 1452 C CA . TYR A 1 189 ? -7.588 -3.638 13.087 1.00 94.06 189 TYR A CA 1
ATOM 1453 C C . TYR A 1 189 ? -9.078 -3.797 13.424 1.00 94.06 189 TYR A C 1
ATOM 1455 O O . TYR A 1 189 ? -9.520 -3.334 14.477 1.00 94.06 189 TYR A O 1
ATOM 1463 N N . LEU A 1 190 ? -9.830 -4.534 12.604 1.00 95.31 190 LEU A N 1
ATOM 1464 C CA . LEU A 1 190 ? -11.254 -4.800 12.827 1.00 95.31 190 LEU A CA 1
ATOM 1465 C C . LEU A 1 190 ? -11.501 -5.662 14.072 1.00 95.31 190 LEU A C 1
ATOM 1467 O O . LEU A 1 190 ? -12.435 -5.401 14.828 1.00 95.31 190 LEU A O 1
ATOM 1471 N N . THR A 1 191 ? -10.627 -6.633 14.349 1.00 93.81 191 THR A N 1
ATOM 1472 C CA . THR A 1 191 ? -10.685 -7.426 15.587 1.00 93.81 191 THR A CA 1
ATOM 1473 C C . THR A 1 191 ? -10.498 -6.537 16.816 1.00 93.81 191 THR A C 1
ATOM 1475 O O . THR A 1 191 ? -11.254 -6.645 17.780 1.00 93.81 191 THR A O 1
ATOM 1478 N N . SER A 1 192 ? -9.540 -5.608 16.768 1.00 93.94 192 SER A N 1
ATOM 1479 C CA . SER A 1 192 ? -9.292 -4.653 17.855 1.00 93.94 192 SER A CA 1
ATOM 1480 C C . SER A 1 192 ? -10.491 -3.724 18.090 1.00 93.94 192 SER A C 1
ATOM 1482 O O . SER A 1 192 ? -10.824 -3.419 19.239 1.00 93.94 192 SER A O 1
ATOM 1484 N N . ALA A 1 193 ? -11.177 -3.312 17.020 1.00 95.88 193 ALA A N 1
ATOM 1485 C CA . ALA A 1 193 ? -12.404 -2.527 17.110 1.00 95.88 193 ALA A CA 1
ATOM 1486 C C . ALA A 1 193 ? -13.545 -3.335 17.749 1.00 95.88 193 ALA A C 1
ATOM 1488 O O . ALA A 1 193 ? -14.153 -2.886 18.724 1.00 95.88 193 ALA A O 1
ATOM 1489 N N . ALA A 1 194 ? -13.763 -4.573 17.301 1.00 95.50 194 ALA A N 1
ATOM 1490 C CA . ALA A 1 194 ? -14.775 -5.460 17.868 1.00 95.50 194 ALA A CA 1
ATOM 1491 C C . ALA A 1 194 ? -14.525 -5.755 19.359 1.00 95.50 194 ALA A C 1
ATOM 1493 O O . ALA A 1 194 ? -15.458 -5.744 20.170 1.00 95.50 194 ALA A O 1
ATOM 1494 N N . GLU A 1 195 ? -13.266 -5.977 19.741 1.00 93.56 195 GLU A N 1
ATOM 1495 C CA . GLU A 1 195 ? -12.830 -6.142 21.128 1.00 93.56 195 GLU A CA 1
ATOM 1496 C C . GLU A 1 195 ? -13.154 -4.910 21.989 1.00 93.56 195 GLU A C 1
ATOM 1498 O O . GLU A 1 195 ? -13.724 -5.047 23.077 1.00 93.56 195 GLU A O 1
ATOM 1503 N N . LEU A 1 196 ? -12.835 -3.703 21.505 1.00 95.19 196 LEU A N 1
ATOM 1504 C CA . LEU A 1 196 ? -13.141 -2.451 22.201 1.00 95.19 196 LEU A CA 1
ATOM 1505 C C . LEU A 1 196 ? -14.654 -2.254 22.360 1.00 95.19 196 LEU A C 1
ATOM 1507 O O . LEU A 1 196 ? -15.121 -1.954 23.462 1.00 95.19 196 LEU A O 1
ATOM 1511 N N . ARG A 1 197 ? -15.418 -2.483 21.286 1.00 96.69 197 ARG A N 1
ATOM 1512 C CA . ARG A 1 197 ? -16.885 -2.404 21.265 1.00 96.69 197 ARG A CA 1
ATOM 1513 C C . ARG A 1 197 ? -17.505 -3.315 22.318 1.00 96.69 197 ARG A C 1
ATOM 1515 O O . ARG A 1 197 ? -18.378 -2.890 23.077 1.00 96.69 197 ARG A O 1
ATOM 1522 N N . ASN A 1 198 ? -17.043 -4.562 22.393 1.00 94.19 198 ASN A N 1
ATOM 1523 C CA . ASN A 1 198 ? -17.542 -5.542 23.354 1.00 94.19 198 ASN A CA 1
ATOM 1524 C C . ASN A 1 198 ? -17.238 -5.120 24.798 1.00 94.19 198 ASN A C 1
ATOM 1526 O O . ASN A 1 198 ? -18.137 -5.141 25.640 1.00 94.19 198 ASN A O 1
ATOM 1530 N N . THR A 1 199 ? -16.013 -4.666 25.079 1.00 92.88 199 THR A N 1
ATOM 1531 C CA . THR A 1 199 ? -15.637 -4.147 26.404 1.00 92.88 199 THR A CA 1
ATOM 1532 C C . THR A 1 199 ? -16.473 -2.926 26.794 1.00 92.88 199 THR A C 1
ATOM 1534 O O . THR A 1 199 ? -16.971 -2.848 27.918 1.00 92.88 199 THR A O 1
ATOM 1537 N N . ALA A 1 200 ? -16.675 -1.982 25.873 1.00 94.38 200 ALA A N 1
ATOM 1538 C CA . ALA A 1 200 ? -17.491 -0.796 26.109 1.00 94.38 200 ALA A CA 1
ATOM 1539 C C . ALA A 1 200 ? -18.948 -1.161 26.433 1.00 94.38 200 ALA A C 1
ATOM 1541 O O . ALA A 1 200 ? -19.489 -0.697 27.440 1.00 94.38 200 ALA A O 1
ATOM 1542 N N . LYS A 1 201 ? -19.560 -2.060 25.649 1.00 94.94 201 LYS A N 1
ATOM 1543 C CA . LYS A 1 201 ? -20.919 -2.567 25.900 1.00 94.94 201 LYS A CA 1
ATOM 1544 C C . LYS A 1 201 ? -21.031 -3.216 27.277 1.00 94.94 201 LYS A C 1
ATOM 1546 O O . LYS A 1 201 ? -21.931 -2.857 28.028 1.00 94.94 201 LYS A O 1
ATOM 1551 N N . GLN A 1 202 ? -20.086 -4.083 27.649 1.00 92.25 202 GLN A N 1
ATOM 1552 C CA . GLN A 1 202 ? -20.068 -4.724 28.969 1.00 92.25 202 GLN A CA 1
ATOM 1553 C C . GLN A 1 202 ? -20.019 -3.715 30.125 1.00 92.25 202 GLN A C 1
ATOM 1555 O O . GLN A 1 202 ? -20.678 -3.920 31.143 1.00 92.25 202 GLN A O 1
ATOM 1560 N N . VAL A 1 203 ? -19.256 -2.625 29.985 1.00 90.62 203 VAL A N 1
ATOM 1561 C CA . VAL A 1 203 ? -19.206 -1.559 30.998 1.00 90.62 203 VAL A CA 1
ATOM 1562 C C . VAL A 1 203 ? -20.540 -0.817 31.085 1.00 90.62 203 VAL A C 1
ATOM 1564 O O . VAL A 1 203 ? -21.007 -0.546 32.187 1.00 90.62 203 VAL A O 1
ATOM 1567 N N . LEU A 1 204 ? -21.165 -0.508 29.947 1.00 91.00 204 LEU A N 1
ATOM 1568 C CA . LEU A 1 204 ? -22.432 0.229 29.890 1.00 91.00 204 LEU A CA 1
ATOM 1569 C C . LEU A 1 204 ? -23.627 -0.580 30.410 1.00 91.00 204 LEU A C 1
ATOM 1571 O O . LEU A 1 204 ? -24.537 0.004 30.997 1.00 91.00 204 LEU A O 1
ATOM 1575 N N . THR A 1 205 ? -23.626 -1.899 30.202 1.00 88.69 205 THR A N 1
ATOM 1576 C CA . THR A 1 205 ? -24.687 -2.813 30.659 1.00 88.69 205 THR A CA 1
ATOM 1577 C C . THR A 1 205 ? -24.417 -3.419 32.037 1.00 88.69 205 THR A C 1
ATOM 1579 O O . THR A 1 205 ? -25.284 -4.095 32.587 1.00 88.69 205 THR A O 1
ATOM 1582 N N . GLY A 1 206 ? -23.212 -3.235 32.584 1.00 81.56 206 GLY A N 1
ATOM 1583 C CA . GLY A 1 206 ? -22.833 -3.700 33.917 1.00 81.56 206 GLY A CA 1
ATOM 1584 C C . GLY A 1 206 ? -23.476 -2.888 35.050 1.00 81.56 206 GLY A C 1
ATOM 1585 O O . GLY A 1 206 ? -24.183 -1.906 34.824 1.00 81.56 206 GLY A O 1
ATOM 1586 N N . GLY A 1 207 ? -23.218 -3.293 36.299 1.00 72.00 207 GLY A N 1
ATOM 1587 C CA . GLY A 1 207 ? -23.696 -2.569 37.484 1.00 72.00 207 GLY A CA 1
ATOM 1588 C C . GLY A 1 207 ? -23.247 -1.104 37.468 1.00 72.00 207 GLY A C 1
ATOM 1589 O O . GLY A 1 207 ? -22.071 -0.846 37.219 1.00 72.00 207 GLY A O 1
ATOM 1590 N N . GLN A 1 208 ? -24.201 -0.188 37.696 1.00 72.69 208 GLN A N 1
ATOM 1591 C CA . GLN A 1 208 ? -24.119 1.272 37.509 1.00 72.69 208 GLN A CA 1
ATOM 1592 C C . GLN A 1 208 ? -22.681 1.834 37.495 1.00 72.69 208 GLN A C 1
ATOM 1594 O O . GLN A 1 208 ? -22.136 2.160 38.553 1.00 72.69 208 GLN A O 1
ATOM 1599 N N . PRO A 1 209 ? -22.044 1.971 36.312 1.00 78.31 209 PRO A N 1
ATOM 1600 C CA . PRO A 1 209 ? -20.733 2.595 36.226 1.00 78.31 209 PRO A CA 1
ATOM 1601 C C . PRO A 1 209 ? -20.847 4.067 36.634 1.00 78.31 209 PRO A C 1
ATOM 1603 O O . PRO A 1 209 ? -21.783 4.760 36.228 1.00 78.31 209 PRO A O 1
ATOM 1606 N N . GLY A 1 210 ? -19.876 4.564 37.405 1.00 83.94 210 GLY A N 1
ATOM 1607 C CA . GLY A 1 210 ? -19.804 5.987 37.740 1.00 83.94 210 GLY A CA 1
ATOM 1608 C C . GLY A 1 210 ? -19.764 6.876 36.479 1.00 83.94 210 GLY A C 1
ATOM 1609 O O . GLY A 1 210 ? -19.327 6.405 35.422 1.00 83.94 210 GLY A O 1
ATOM 1610 N N . PRO A 1 211 ? -20.170 8.159 36.563 1.00 87.12 211 PRO A N 1
ATOM 1611 C CA . PRO A 1 211 ? -20.359 9.029 35.395 1.00 87.12 211 PRO A CA 1
ATOM 1612 C C . PRO A 1 211 ? -19.162 9.083 34.435 1.00 87.12 211 PRO A C 1
ATOM 1614 O O . PRO A 1 211 ? -19.330 8.889 33.232 1.00 87.12 211 PRO A O 1
ATOM 1617 N N . ALA A 1 212 ? -17.942 9.239 34.962 1.00 87.62 212 ALA A N 1
ATOM 1618 C CA . ALA A 1 212 ? -16.720 9.285 34.155 1.00 87.62 212 ALA A CA 1
ATOM 1619 C C . ALA A 1 212 ? -16.462 7.973 33.389 1.00 87.62 212 ALA A C 1
ATOM 1621 O O . ALA A 1 212 ? -16.085 7.988 32.218 1.00 87.62 212 ALA A O 1
ATOM 1622 N N . ARG A 1 213 ? -16.717 6.821 34.025 1.00 87.38 213 ARG A N 1
ATOM 1623 C CA . ARG A 1 213 ? -16.551 5.503 33.395 1.00 87.38 213 ARG A CA 1
ATOM 1624 C C . ARG A 1 213 ? -17.606 5.269 32.317 1.00 87.38 213 ARG A C 1
ATOM 1626 O O . ARG A 1 213 ? -17.286 4.724 31.265 1.00 87.38 213 ARG A O 1
ATOM 1633 N N . ARG A 1 214 ? -18.843 5.715 32.558 1.00 90.12 214 ARG A N 1
ATOM 1634 C CA . ARG A 1 214 ? -19.922 5.672 31.564 1.00 90.12 214 ARG A CA 1
ATOM 1635 C C . ARG A 1 214 ? -19.584 6.523 30.339 1.00 90.12 214 ARG A C 1
ATOM 1637 O O . ARG A 1 214 ? -19.730 6.040 29.223 1.00 90.12 214 ARG A O 1
ATOM 1644 N N . GLN A 1 215 ? -19.095 7.748 30.538 1.00 92.25 215 GLN A N 1
ATOM 1645 C CA . GLN A 1 215 ? -18.685 8.634 29.444 1.00 92.25 215 GLN A CA 1
ATOM 1646 C C . GLN A 1 215 ? -17.529 8.037 28.631 1.00 92.25 215 GLN A C 1
ATOM 1648 O O . GLN A 1 215 ? -17.604 7.997 27.406 1.00 92.25 215 GLN A O 1
ATOM 1653 N N . ALA A 1 216 ? -16.500 7.506 29.299 1.00 91.50 216 ALA A N 1
ATOM 1654 C CA . ALA A 1 216 ? -15.385 6.842 28.627 1.00 91.50 216 ALA A CA 1
ATOM 1655 C C . ALA A 1 216 ? -15.835 5.613 27.816 1.00 91.50 216 ALA A C 1
ATOM 1657 O O . ALA A 1 216 ? -15.337 5.388 26.716 1.00 91.50 216 ALA A O 1
ATOM 1658 N N . ALA A 1 217 ? -16.791 4.833 28.332 1.00 93.69 217 ALA A N 1
ATOM 1659 C CA . ALA A 1 217 ? -17.336 3.680 27.623 1.00 93.69 217 ALA A CA 1
ATOM 1660 C C . ALA A 1 217 ? -18.192 4.081 26.409 1.00 93.69 217 ALA A C 1
ATOM 1662 O O . ALA A 1 217 ? -18.098 3.428 25.378 1.00 93.69 217 ALA A O 1
ATOM 1663 N N . LEU A 1 218 ? -18.976 5.163 26.490 1.00 95.06 218 LEU A N 1
ATOM 1664 C CA . LEU A 1 218 ? -19.709 5.693 25.331 1.00 95.06 218 LEU A CA 1
ATOM 1665 C C . LEU A 1 218 ? -18.758 6.189 24.235 1.00 95.06 218 LEU A C 1
ATOM 1667 O O . LEU A 1 218 ? -18.952 5.855 23.072 1.00 95.06 218 LEU A O 1
ATOM 1671 N N . ALA A 1 219 ? -17.707 6.929 24.601 1.00 94.88 219 ALA A N 1
ATOM 1672 C CA . ALA A 1 219 ? -16.698 7.377 23.642 1.00 94.88 219 ALA A CA 1
ATOM 1673 C C . ALA A 1 219 ? -15.996 6.187 22.967 1.00 94.88 219 ALA A C 1
ATOM 1675 O O . ALA A 1 219 ? -15.908 6.131 21.747 1.00 94.88 219 ALA A O 1
ATOM 1676 N N . ALA A 1 220 ? -15.583 5.189 23.755 1.00 94.94 220 ALA A N 1
ATOM 1677 C CA . ALA A 1 220 ? -14.972 3.969 23.235 1.00 94.94 220 ALA A CA 1
ATOM 1678 C C . ALA A 1 220 ? -15.905 3.158 22.322 1.00 94.94 220 ALA A C 1
ATOM 1680 O O . ALA A 1 220 ? -15.430 2.547 21.369 1.00 94.94 220 ALA A O 1
ATOM 1681 N N . LEU A 1 221 ? -17.209 3.134 22.615 1.00 96.44 221 LEU A N 1
ATOM 1682 C CA . LEU A 1 221 ? -18.201 2.478 21.767 1.00 96.44 221 LEU A CA 1
ATOM 1683 C C . LEU A 1 221 ? -18.302 3.175 20.406 1.00 96.44 221 LEU A C 1
ATOM 1685 O O . LEU A 1 221 ? -18.176 2.505 19.385 1.00 96.44 221 LEU A O 1
ATOM 1689 N N . ASN A 1 222 ? -18.454 4.502 20.403 1.00 95.56 222 ASN A N 1
ATOM 1690 C CA . ASN A 1 222 ? -18.524 5.293 19.173 1.00 95.56 222 ASN A CA 1
ATOM 1691 C C . ASN A 1 222 ? -17.245 5.146 18.337 1.00 95.56 222 ASN A C 1
ATOM 1693 O O . ASN A 1 222 ? -17.320 4.909 17.135 1.00 95.56 222 ASN A O 1
ATOM 1697 N N . ASP A 1 223 ? -16.076 5.227 18.980 1.00 93.69 223 ASP A N 1
ATOM 1698 C CA . ASP A 1 223 ? -14.783 5.049 18.316 1.00 93.69 223 ASP A CA 1
ATOM 1699 C C . ASP A 1 223 ? -14.668 3.671 17.648 1.00 93.69 223 ASP A C 1
ATOM 1701 O O . ASP A 1 223 ? -14.140 3.558 16.545 1.00 93.69 223 ASP A O 1
ATOM 1705 N N . ALA A 1 224 ? -15.138 2.617 18.322 1.00 95.44 224 ALA A N 1
ATOM 1706 C CA . ALA A 1 224 ? -15.075 1.256 17.807 1.00 95.44 224 ALA A CA 1
ATOM 1707 C C . ALA A 1 224 ? -16.020 1.040 16.617 1.00 95.44 224 ALA A C 1
ATOM 1709 O O . ALA A 1 224 ? -15.622 0.432 15.628 1.00 95.44 224 ALA A O 1
ATOM 1710 N N . GLU A 1 225 ? -17.250 1.551 16.691 1.00 95.00 225 GLU A N 1
ATOM 1711 C CA . GLU A 1 225 ? -18.220 1.459 15.591 1.00 95.00 225 GLU A CA 1
ATOM 1712 C C . GLU A 1 225 ? -17.741 2.247 14.364 1.00 95.00 225 GLU A C 1
ATOM 1714 O O . GLU A 1 225 ? -17.780 1.735 13.245 1.00 95.00 225 GLU A O 1
ATOM 1719 N N . GLN A 1 226 ? -17.185 3.442 14.581 1.00 93.31 226 GLN A N 1
ATOM 1720 C CA . GLN A 1 226 ? -16.572 4.231 13.518 1.00 93.31 226 GLN A CA 1
ATOM 1721 C C . GLN A 1 226 ? -15.360 3.513 12.904 1.00 93.31 226 GLN A C 1
ATOM 1723 O O . GLN A 1 226 ? -15.229 3.478 11.682 1.00 93.31 226 GLN A O 1
ATOM 1728 N N . ALA A 1 227 ? -14.490 2.916 13.723 1.00 92.75 227 ALA A N 1
ATOM 1729 C CA . ALA A 1 227 ? -13.339 2.153 13.246 1.00 92.75 227 ALA A CA 1
ATOM 1730 C C . ALA A 1 227 ? -13.752 0.928 12.412 1.00 92.75 227 ALA A C 1
ATOM 1732 O O . ALA A 1 227 ? -13.130 0.659 11.386 1.00 92.75 227 ALA A O 1
ATOM 1733 N N . GLU A 1 228 ? -14.804 0.203 12.804 1.00 93.62 228 GLU A N 1
ATOM 1734 C CA . GLU A 1 228 ? -15.322 -0.932 12.029 1.00 93.62 228 GLU A CA 1
ATOM 1735 C C . GLU A 1 228 ? -15.830 -0.492 10.647 1.00 93.62 228 GLU A C 1
ATOM 1737 O O . GLU A 1 228 ? -15.406 -1.052 9.633 1.00 93.62 228 GLU A O 1
ATOM 1742 N N . GLU A 1 229 ? -16.687 0.532 10.587 1.00 92.06 229 GLU A N 1
ATOM 1743 C CA . GLU A 1 229 ? -17.241 1.043 9.324 1.00 92.06 229 GLU A CA 1
ATOM 1744 C C . GLU A 1 229 ? -16.133 1.559 8.393 1.00 92.06 229 GLU A C 1
ATOM 1746 O O . GLU A 1 229 ? -16.052 1.194 7.214 1.00 92.06 229 GLU A O 1
ATOM 1751 N N . GLN A 1 230 ? -15.232 2.375 8.941 1.00 90.88 230 GLN A N 1
ATOM 1752 C CA . GLN A 1 230 ? -14.110 2.949 8.207 1.00 90.88 230 GLN A CA 1
ATOM 1753 C C . GLN A 1 230 ? -13.117 1.882 7.740 1.00 90.88 230 GLN A C 1
ATOM 1755 O O . GLN A 1 230 ? -12.641 1.942 6.603 1.00 90.88 230 GLN A O 1
ATOM 1760 N N . GLY A 1 231 ? -12.821 0.899 8.591 1.00 92.62 231 GLY A N 1
ATOM 1761 C CA . GLY A 1 231 ? -11.924 -0.208 8.282 1.00 92.62 231 GLY A CA 1
ATOM 1762 C C . GLY A 1 231 ? -12.451 -1.067 7.136 1.00 92.62 231 GLY A C 1
ATOM 1763 O O . GLY A 1 231 ? -11.721 -1.311 6.178 1.00 92.62 231 GLY A O 1
ATOM 1764 N N . GLN A 1 232 ? -13.733 -1.445 7.164 1.00 93.44 232 GLN A N 1
ATOM 1765 C CA . GLN A 1 232 ? -14.356 -2.217 6.081 1.00 93.44 232 GLN A CA 1
ATOM 1766 C C . GLN A 1 232 ? -14.328 -1.460 4.749 1.00 93.44 232 GLN A C 1
ATOM 1768 O O . GLN A 1 232 ? -13.925 -2.010 3.719 1.00 93.44 232 GLN A O 1
ATOM 1773 N N . ALA A 1 233 ? -14.712 -0.179 4.767 1.00 92.00 233 ALA A N 1
ATOM 1774 C CA . ALA A 1 233 ? -14.713 0.655 3.572 1.00 92.00 233 ALA A CA 1
ATOM 1775 C C . ALA A 1 233 ? -13.300 0.832 2.995 1.00 92.00 233 ALA A C 1
ATOM 1777 O O . ALA A 1 233 ? -13.112 0.731 1.780 1.00 92.00 233 ALA A O 1
ATOM 1778 N N . LEU A 1 234 ? -12.301 1.073 3.849 1.00 93.94 234 LEU A N 1
ATOM 1779 C CA . LEU A 1 234 ? -10.908 1.195 3.430 1.00 93.94 234 LEU A CA 1
ATOM 1780 C C . LEU A 1 234 ? -10.373 -0.132 2.883 1.00 93.94 234 LEU A C 1
ATOM 1782 O O . LEU A 1 234 ? -9.813 -0.143 1.788 1.00 93.94 234 LEU A O 1
ATOM 1786 N N . GLY A 1 235 ? -10.582 -1.239 3.599 1.00 94.25 235 GLY A N 1
ATOM 1787 C CA . GLY A 1 235 ? -10.091 -2.570 3.232 1.00 94.25 235 GLY A CA 1
ATOM 1788 C C . GLY A 1 235 ? -10.535 -2.969 1.831 1.00 94.25 235 GLY A C 1
ATOM 1789 O O . GLY A 1 235 ? -9.698 -3.226 0.968 1.00 94.25 235 GLY A O 1
ATOM 1790 N N . ALA A 1 236 ? -11.835 -2.857 1.544 1.00 94.50 236 ALA A N 1
ATOM 1791 C CA . ALA A 1 236 ? -12.381 -3.164 0.223 1.00 94.50 236 ALA A CA 1
ATOM 1792 C C . ALA A 1 236 ? -11.727 -2.343 -0.908 1.00 94.50 236 ALA A C 1
ATOM 1794 O O . ALA A 1 236 ? -11.445 -2.868 -1.988 1.00 94.50 236 ALA A O 1
ATOM 1795 N N . ARG A 1 237 ? -11.454 -1.048 -0.682 1.00 95.75 237 ARG A N 1
ATOM 1796 C CA . ARG A 1 237 ? -10.802 -0.191 -1.691 1.00 95.75 237 ARG A CA 1
ATOM 1797 C C . ARG A 1 237 ? -9.334 -0.536 -1.884 1.00 95.75 237 ARG A C 1
ATOM 1799 O O . ARG A 1 237 ? -8.863 -0.543 -3.021 1.00 95.75 237 ARG A O 1
ATOM 1806 N N . MET A 1 238 ? -8.630 -0.832 -0.801 1.00 96.88 238 MET A N 1
ATOM 1807 C CA . MET A 1 238 ? -7.216 -1.177 -0.847 1.00 96.88 238 MET A CA 1
ATOM 1808 C C . MET A 1 238 ? -6.987 -2.551 -1.495 1.00 96.88 238 MET A C 1
ATOM 1810 O O . MET A 1 238 ? -6.101 -2.672 -2.340 1.00 96.88 238 MET A O 1
ATOM 1814 N N . VAL A 1 239 ? -7.840 -3.546 -1.214 1.00 96.81 239 VAL A N 1
ATOM 1815 C CA . VAL A 1 239 ? -7.829 -4.855 -1.894 1.00 96.81 239 VAL A CA 1
ATOM 1816 C C . VAL A 1 239 ? -8.106 -4.697 -3.391 1.00 96.81 239 VAL A C 1
ATOM 1818 O O . VAL A 1 239 ? -7.354 -5.216 -4.216 1.00 96.81 239 VAL A O 1
ATOM 1821 N N . ALA A 1 240 ? -9.132 -3.931 -3.779 1.00 96.12 240 ALA A N 1
ATOM 1822 C CA . ALA A 1 240 ? -9.438 -3.677 -5.192 1.00 96.12 240 ALA A CA 1
ATOM 1823 C C . ALA A 1 240 ? -8.278 -2.982 -5.934 1.00 96.12 240 ALA A C 1
ATOM 1825 O O . ALA A 1 240 ? -7.991 -3.281 -7.094 1.00 96.12 240 ALA A O 1
ATOM 1826 N N . MET A 1 241 ? -7.586 -2.056 -5.267 1.00 97.19 241 MET A N 1
ATOM 1827 C CA . MET A 1 241 ? -6.395 -1.401 -5.806 1.00 97.19 241 MET A CA 1
ATOM 1828 C C . MET A 1 241 ? -5.232 -2.389 -5.982 1.00 97.19 241 MET A C 1
ATOM 1830 O O . MET A 1 241 ? -4.647 -2.447 -7.064 1.00 97.19 241 MET A O 1
ATOM 1834 N N . ALA A 1 242 ? -4.918 -3.178 -4.951 1.00 95.44 242 ALA A N 1
ATOM 1835 C CA . ALA A 1 242 ? -3.818 -4.140 -4.975 1.00 95.44 242 ALA A CA 1
ATOM 1836 C C . ALA A 1 242 ? -4.045 -5.255 -6.011 1.00 95.44 242 ALA A C 1
ATOM 1838 O O . ALA A 1 242 ? -3.139 -5.601 -6.764 1.00 95.44 242 ALA A O 1
ATOM 1839 N N . THR A 1 243 ? -5.270 -5.769 -6.119 1.00 94.12 243 THR A N 1
ATOM 1840 C CA . THR A 1 243 ? -5.631 -6.814 -7.092 1.00 94.12 243 THR A CA 1
ATOM 1841 C C . THR A 1 243 ? -5.605 -6.313 -8.540 1.00 94.12 243 THR A C 1
ATOM 1843 O O . THR A 1 243 ? -5.163 -7.039 -9.433 1.00 94.12 243 THR A O 1
ATOM 1846 N N . ALA A 1 244 ? -5.997 -5.059 -8.793 1.00 95.50 244 ALA A N 1
ATOM 1847 C CA . ALA A 1 244 ? -5.962 -4.467 -10.134 1.00 95.50 244 ALA A CA 1
ATOM 1848 C C . ALA A 1 244 ? -4.534 -4.206 -10.656 1.00 95.50 244 ALA A C 1
ATOM 1850 O O . ALA A 1 244 ? -4.318 -4.198 -11.871 1.00 95.50 244 ALA A O 1
ATOM 1851 N N . LEU A 1 245 ? -3.550 -4.041 -9.763 1.00 94.69 245 LEU A N 1
ATOM 1852 C CA . LEU A 1 245 ? -2.158 -3.744 -10.119 1.00 94.69 245 LEU A CA 1
ATOM 1853 C C . LEU A 1 245 ? -1.552 -4.785 -11.070 1.00 94.69 245 LEU A C 1
ATOM 1855 O O . LEU A 1 245 ? -0.867 -4.420 -12.024 1.00 94.69 245 LEU A O 1
ATOM 1859 N N . HIS A 1 246 ? -1.808 -6.077 -10.845 1.00 90.31 246 HIS A N 1
ATOM 1860 C CA . HIS A 1 246 ? -1.234 -7.134 -11.683 1.00 90.31 246 HIS A CA 1
ATOM 1861 C C . HIS A 1 246 ? -1.734 -7.055 -13.134 1.00 90.31 246 HIS A C 1
ATOM 1863 O O . HIS A 1 246 ? -0.938 -7.126 -14.072 1.00 90.31 246 HIS A O 1
ATOM 1869 N N . ALA A 1 247 ? -3.043 -6.865 -13.327 1.00 92.25 247 ALA A N 1
ATOM 1870 C CA . ALA A 1 247 ? -3.632 -6.725 -14.657 1.00 92.25 247 ALA A CA 1
ATOM 1871 C C . ALA A 1 247 ? -3.135 -5.450 -15.358 1.00 92.25 247 ALA A C 1
ATOM 1873 O O . ALA A 1 247 ? -2.758 -5.499 -16.530 1.00 92.25 247 ALA A O 1
ATOM 1874 N N . ALA A 1 248 ? -3.050 -4.337 -14.623 1.00 94.88 248 ALA A N 1
ATOM 1875 C CA . ALA A 1 248 ? -2.525 -3.075 -15.131 1.00 94.88 248 ALA A CA 1
ATOM 1876 C C . ALA A 1 248 ? -1.047 -3.175 -15.541 1.00 94.88 248 ALA A C 1
ATOM 1878 O O . ALA A 1 248 ? -0.679 -2.694 -16.606 1.00 94.88 248 ALA A O 1
ATOM 1879 N N . GLN A 1 249 ? -0.209 -3.866 -14.761 1.00 92.94 249 GLN A N 1
ATOM 1880 C CA . GLN A 1 249 ? 1.190 -4.129 -15.113 1.00 92.94 249 GLN A CA 1
ATOM 1881 C C . GLN A 1 249 ? 1.300 -4.879 -16.447 1.00 92.94 249 GLN A C 1
ATOM 1883 O O . GLN A 1 249 ? 2.071 -4.487 -17.324 1.00 92.94 249 GLN A O 1
ATOM 1888 N N . GLN A 1 250 ? 0.532 -5.960 -16.612 1.00 91.25 250 GLN A N 1
ATOM 1889 C CA . GLN A 1 250 ? 0.548 -6.750 -17.844 1.00 91.25 250 GLN A CA 1
ATOM 1890 C C . GLN A 1 250 ? 0.053 -5.953 -19.055 1.00 91.25 250 GLN A C 1
ATOM 1892 O O . GLN A 1 250 ? 0.552 -6.145 -20.163 1.00 91.25 250 GLN A O 1
ATOM 1897 N N . GLU A 1 251 ? -0.961 -5.108 -18.872 1.00 93.06 251 GLU A N 1
ATOM 1898 C CA . GLU A 1 251 ? -1.479 -4.255 -19.940 1.00 93.06 251 GLU A CA 1
ATOM 1899 C C . GLU A 1 251 ? -0.499 -3.130 -20.289 1.00 93.06 251 GLU A C 1
ATOM 1901 O O . GLU A 1 251 ? -0.246 -2.909 -21.468 1.00 93.06 251 GLU A O 1
ATOM 1906 N N . ALA A 1 252 ? 0.139 -2.495 -19.301 1.00 91.88 252 ALA A N 1
ATOM 1907 C CA . ALA A 1 252 ? 1.165 -1.482 -19.538 1.00 91.88 252 ALA A CA 1
ATOM 1908 C C . ALA A 1 252 ? 2.360 -2.056 -20.317 1.00 91.88 252 ALA A C 1
ATOM 1910 O O . ALA A 1 252 ? 2.810 -1.433 -21.275 1.00 91.88 252 ALA A O 1
ATOM 1911 N N . VAL A 1 253 ? 2.837 -3.263 -19.978 1.00 90.38 253 VAL A N 1
ATOM 1912 C CA . VAL A 1 253 ? 3.901 -3.939 -20.748 1.00 90.38 253 VAL A CA 1
ATOM 1913 C C . VAL A 1 253 ? 3.460 -4.173 -22.191 1.00 90.38 253 VAL A C 1
ATOM 1915 O O . VAL A 1 253 ? 4.195 -3.826 -23.114 1.00 90.38 253 VAL A O 1
ATOM 1918 N N . ARG A 1 254 ? 2.254 -4.722 -22.391 1.00 88.94 254 ARG A N 1
ATOM 1919 C CA . ARG A 1 254 ? 1.699 -4.967 -23.729 1.00 88.94 254 ARG A CA 1
ATOM 1920 C C . ARG A 1 254 ? 1.575 -3.675 -24.533 1.00 88.94 254 ARG A C 1
ATOM 1922 O O . ARG A 1 254 ? 1.979 -3.654 -25.689 1.00 88.94 254 ARG A O 1
ATOM 1929 N N . ASN A 1 255 ? 1.104 -2.592 -23.918 1.00 88.38 255 ASN A N 1
ATOM 1930 C CA . ASN A 1 255 ? 0.931 -1.301 -24.580 1.00 88.38 255 ASN A CA 1
ATOM 1931 C C . ASN A 1 255 ? 2.266 -0.686 -25.037 1.00 88.38 255 ASN A C 1
ATOM 1933 O O . ASN A 1 255 ? 2.332 -0.036 -26.081 1.00 88.38 255 ASN A O 1
ATOM 1937 N N . LEU A 1 256 ? 3.363 -0.935 -24.308 1.00 85.44 256 LEU A N 1
ATOM 1938 C CA . LEU A 1 256 ? 4.708 -0.529 -24.737 1.00 85.44 256 LEU A CA 1
ATOM 1939 C C . LEU A 1 256 ? 5.189 -1.269 -26.000 1.00 85.44 256 LEU A C 1
ATOM 1941 O O . LEU A 1 256 ? 6.075 -0.771 -26.695 1.00 85.44 256 LEU A O 1
ATOM 1945 N N . GLU A 1 257 ? 4.628 -2.439 -26.307 1.00 80.06 257 GLU A N 1
ATOM 1946 C CA . GLU A 1 257 ? 4.969 -3.242 -27.489 1.00 80.06 257 GLU A CA 1
ATOM 1947 C C . GLU A 1 257 ? 3.993 -3.015 -28.644 1.00 80.06 257 GLU A C 1
ATOM 1949 O O . GLU A 1 257 ? 4.407 -2.905 -29.798 1.00 80.06 257 GLU A O 1
ATOM 1954 N N . GLN A 1 258 ? 2.704 -2.941 -28.323 1.00 82.81 258 GLN A N 1
ATOM 1955 C CA . GLN A 1 258 ? 1.593 -2.835 -29.256 1.00 82.81 258 GLN A CA 1
ATOM 1956 C C . GLN A 1 258 ? 0.637 -1.755 -28.733 1.00 82.81 258 GLN A C 1
ATOM 1958 O O . GLN A 1 258 ? -0.214 -2.062 -27.897 1.00 82.81 258 GLN A O 1
ATOM 1963 N N . PRO A 1 259 ? 0.796 -0.492 -29.178 1.00 79.69 259 PRO A N 1
ATOM 1964 C CA . PRO A 1 259 ? -0.077 0.585 -28.742 1.00 79.69 259 PRO A CA 1
ATOM 1965 C C . PRO A 1 259 ? -1.529 0.280 -29.103 1.00 79.69 259 PRO A C 1
ATOM 1967 O O . PRO A 1 259 ? -1.813 -0.098 -30.241 1.00 79.69 259 PRO A O 1
ATOM 1970 N N . ALA A 1 260 ? -2.432 0.482 -28.152 1.00 80.56 260 ALA A N 1
ATOM 1971 C CA . ALA A 1 260 ? -3.871 0.412 -28.373 1.00 80.56 260 ALA A CA 1
ATOM 1972 C C . ALA A 1 260 ? -4.537 1.722 -27.938 1.00 80.56 260 ALA A C 1
ATOM 1974 O O . ALA A 1 260 ? -3.951 2.492 -27.189 1.00 80.56 260 ALA A O 1
ATOM 1975 N N . ASP A 1 261 ? -5.762 1.969 -28.402 1.00 80.38 261 ASP A N 1
ATOM 1976 C CA . ASP A 1 261 ? -6.516 3.170 -28.012 1.00 80.38 261 ASP A CA 1
ATOM 1977 C C . ASP A 1 261 ? -7.268 2.990 -26.680 1.00 80.38 261 ASP A C 1
ATOM 1979 O O . ASP A 1 261 ? -7.640 3.971 -26.041 1.00 80.38 261 ASP A O 1
ATOM 1983 N N . ALA A 1 262 ? -7.519 1.744 -26.263 1.00 85.12 262 ALA A N 1
ATOM 1984 C CA . ALA A 1 262 ? -8.274 1.411 -25.057 1.00 85.12 262 ALA A CA 1
ATOM 1985 C C . ALA A 1 262 ? -7.443 0.554 -24.093 1.00 85.12 262 ALA A C 1
ATOM 1987 O O . ALA A 1 262 ? -6.834 -0.437 -24.507 1.00 85.12 262 ALA A O 1
ATOM 1988 N N . HIS A 1 263 ? -7.479 0.909 -22.804 1.00 90.00 263 HIS A N 1
ATOM 1989 C CA . HIS A 1 263 ? -6.691 0.274 -21.742 1.00 90.00 263 HIS A CA 1
ATOM 1990 C C . HIS A 1 263 ? -7.537 -0.011 -20.492 1.00 90.00 263 HIS A C 1
ATOM 1992 O O . HIS A 1 263 ? -7.360 0.627 -19.450 1.00 90.00 263 HIS A O 1
ATOM 1998 N N . PRO A 1 264 ? -8.491 -0.955 -20.573 1.00 92.31 264 PRO A N 1
ATOM 1999 C CA . PRO A 1 264 ? -9.443 -1.205 -19.496 1.00 92.31 264 PRO A CA 1
ATOM 2000 C C . PRO A 1 264 ? -8.793 -1.566 -18.152 1.00 92.31 264 PRO A C 1
ATOM 2002 O O . PRO A 1 264 ? -9.343 -1.211 -17.109 1.00 92.31 264 PRO A O 1
ATOM 2005 N N . ALA A 1 265 ? -7.646 -2.252 -18.131 1.00 94.19 265 ALA A N 1
ATOM 2006 C CA . ALA A 1 265 ? -6.970 -2.595 -16.880 1.00 94.19 265 ALA A CA 1
ATOM 2007 C C . ALA A 1 265 ? -6.204 -1.399 -16.286 1.00 94.19 265 ALA A C 1
ATOM 2009 O O . ALA A 1 265 ? -6.219 -1.224 -15.064 1.00 94.19 265 ALA A O 1
ATOM 2010 N N . LEU A 1 266 ? -5.587 -0.550 -17.115 1.00 93.94 266 LEU A N 1
ATOM 2011 C CA . LEU A 1 266 ? -4.980 0.713 -16.675 1.00 93.94 266 LEU A CA 1
ATOM 2012 C C . LEU A 1 266 ? -6.037 1.671 -16.118 1.00 93.94 266 LEU A C 1
ATOM 2014 O O . LEU A 1 266 ? -5.837 2.249 -15.046 1.00 93.94 266 LEU A O 1
ATOM 2018 N N . ASP A 1 267 ? -7.179 1.781 -16.797 1.00 94.44 267 ASP A N 1
ATOM 2019 C CA . ASP A 1 267 ? -8.301 2.618 -16.375 1.00 94.44 267 ASP A CA 1
ATOM 2020 C C . ASP A 1 267 ? -8.902 2.114 -15.059 1.00 94.44 267 ASP A C 1
ATOM 2022 O O . ASP A 1 267 ? -9.098 2.891 -14.119 1.00 94.44 267 ASP A O 1
ATOM 2026 N N . ALA A 1 268 ? -9.150 0.804 -14.944 1.00 96.06 268 ALA A N 1
ATOM 2027 C CA . ALA A 1 268 ? -9.650 0.191 -13.715 1.00 96.06 268 ALA A CA 1
ATOM 2028 C C . ALA A 1 268 ? -8.693 0.417 -12.536 1.00 96.06 268 ALA A C 1
ATOM 2030 O O . ALA A 1 268 ? -9.128 0.806 -11.450 1.00 96.06 268 ALA A O 1
ATOM 2031 N N . TYR A 1 269 ? -7.388 0.236 -12.748 1.00 97.12 269 TYR A N 1
ATOM 2032 C CA . TYR A 1 269 ? -6.385 0.472 -11.714 1.00 97.12 269 TYR A CA 1
ATOM 2033 C C . TYR A 1 269 ? -6.332 1.942 -11.285 1.00 97.12 269 TYR A C 1
ATOM 2035 O O . TYR A 1 269 ? -6.427 2.230 -10.093 1.00 97.12 269 TYR A O 1
ATOM 2043 N N . SER A 1 270 ? -6.282 2.878 -12.237 1.00 96.50 270 SER A N 1
ATOM 2044 C CA . SER A 1 270 ? -6.316 4.321 -11.959 1.00 96.50 270 SER A CA 1
ATOM 2045 C C . SER A 1 270 ? -7.570 4.732 -11.178 1.00 96.50 270 SER A C 1
ATOM 2047 O O . SER A 1 270 ? -7.511 5.513 -10.220 1.00 96.50 270 SER A O 1
ATOM 2049 N N . ASN A 1 271 ? -8.720 4.160 -11.540 1.00 96.75 271 ASN A N 1
ATOM 2050 C CA . ASN A 1 271 ? -9.966 4.368 -10.817 1.00 96.75 271 ASN A CA 1
ATOM 2051 C C . ASN A 1 271 ? -9.877 3.833 -9.386 1.00 96.75 271 ASN A C 1
ATOM 2053 O O . ASN A 1 271 ? -10.265 4.547 -8.460 1.00 96.75 271 ASN A O 1
ATOM 2057 N N . ASN A 1 272 ? -9.347 2.628 -9.174 1.00 96.69 272 ASN A N 1
ATOM 2058 C CA . ASN A 1 272 ? -9.219 2.046 -7.837 1.00 96.69 272 ASN A CA 1
ATOM 2059 C C . ASN A 1 272 ? -8.268 2.852 -6.941 1.00 96.69 272 ASN A C 1
ATOM 2061 O O . ASN A 1 272 ? -8.629 3.136 -5.799 1.00 96.69 272 ASN A O 1
ATOM 2065 N N . VAL A 1 273 ? -7.127 3.315 -7.468 1.00 97.00 273 VAL A N 1
ATOM 2066 C CA . VAL A 1 273 ? -6.211 4.223 -6.751 1.00 97.00 273 VAL A CA 1
ATOM 2067 C C . VAL A 1 273 ? -6.930 5.512 -6.347 1.00 97.00 273 VAL A C 1
ATOM 2069 O O . VAL A 1 273 ? -6.884 5.923 -5.188 1.00 97.00 273 VAL A O 1
ATOM 2072 N N . SER A 1 274 ? -7.678 6.119 -7.271 1.00 95.62 274 SER A N 1
ATOM 2073 C CA . SER A 1 274 ? -8.435 7.348 -7.002 1.00 95.62 274 SER A CA 1
ATOM 2074 C C . SER A 1 274 ? -9.525 7.153 -5.939 1.00 95.62 274 SER A C 1
ATOM 2076 O O . SER A 1 274 ? -9.742 8.027 -5.100 1.00 95.62 274 SER A O 1
ATOM 2078 N N . HIS A 1 275 ? -10.228 6.016 -5.957 1.00 94.38 275 HIS A N 1
ATOM 2079 C CA . HIS A 1 275 ? -11.244 5.689 -4.952 1.00 94.38 275 HIS A CA 1
ATOM 2080 C C . HIS A 1 275 ? -10.625 5.457 -3.572 1.00 94.38 275 HIS A C 1
ATOM 2082 O O . HIS A 1 275 ? -11.140 5.994 -2.591 1.00 94.38 275 HIS A O 1
ATOM 2088 N N . ALA A 1 276 ? -9.522 4.707 -3.499 1.00 94.19 276 ALA A N 1
ATOM 2089 C CA . ALA A 1 276 ? -8.774 4.506 -2.262 1.00 94.19 276 ALA A CA 1
ATOM 2090 C C . ALA A 1 276 ? -8.282 5.845 -1.689 1.00 94.19 276 ALA A C 1
ATOM 2092 O O . ALA A 1 276 ? -8.463 6.111 -0.502 1.00 94.19 276 ALA A O 1
ATOM 2093 N N . GLY A 1 277 ? -7.767 6.736 -2.545 1.00 93.62 277 GLY A N 1
ATOM 2094 C CA . GLY A 1 277 ? -7.337 8.078 -2.152 1.00 93.62 277 GLY A CA 1
ATOM 2095 C C . GLY A 1 277 ? -8.459 8.933 -1.562 1.00 93.62 277 GLY A C 1
ATOM 2096 O O . GLY A 1 277 ? -8.262 9.569 -0.528 1.00 93.62 277 GLY A O 1
ATOM 2097 N N . ARG A 1 278 ? -9.658 8.904 -2.160 1.00 92.81 278 ARG A N 1
ATOM 2098 C CA . ARG A 1 278 ? -10.825 9.619 -1.616 1.00 92.81 278 ARG A CA 1
ATOM 2099 C C . ARG A 1 278 ? -11.222 9.110 -0.236 1.00 92.81 278 ARG A C 1
ATOM 2101 O O . ARG A 1 278 ? -11.434 9.922 0.655 1.00 92.81 278 ARG A O 1
ATOM 2108 N N . VAL A 1 279 ? -11.301 7.789 -0.050 1.00 91.12 279 VAL A N 1
ATOM 2109 C CA . VAL A 1 279 ? -11.620 7.208 1.265 1.00 91.12 279 VAL A CA 1
ATOM 2110 C C . VAL A 1 279 ? -10.563 7.610 2.289 1.00 91.12 279 VAL A C 1
ATOM 2112 O O . VAL A 1 279 ? -10.918 8.129 3.341 1.00 91.12 279 VAL A O 1
ATOM 2115 N N . MET A 1 280 ? -9.276 7.480 1.954 1.00 89.62 280 MET A N 1
ATOM 2116 C CA . MET A 1 280 ? -8.181 7.859 2.850 1.00 89.62 280 MET A CA 1
ATOM 2117 C C . MET A 1 280 ? -8.258 9.328 3.287 1.00 89.62 280 MET A C 1
ATOM 2119 O O . MET A 1 280 ? -8.058 9.636 4.458 1.00 89.62 280 MET A O 1
ATOM 2123 N N . GLN A 1 281 ? -8.600 10.242 2.375 1.00 87.19 281 GLN A N 1
ATOM 2124 C CA . GLN A 1 281 ? -8.747 11.660 2.701 1.00 87.19 281 GLN A CA 1
ATOM 2125 C C . GLN A 1 281 ? -9.840 11.909 3.749 1.00 87.19 281 GLN A C 1
ATOM 2127 O O . GLN A 1 281 ? -9.637 12.729 4.641 1.00 87.19 281 GLN A O 1
ATOM 2132 N N . PHE A 1 282 ? -10.967 11.193 3.684 1.00 82.44 282 PHE A N 1
ATOM 2133 C CA . PHE A 1 282 ? -12.028 11.311 4.689 1.00 82.44 282 PHE A CA 1
ATOM 2134 C C . PHE A 1 282 ? -11.609 10.775 6.062 1.00 82.44 282 PHE A C 1
ATOM 2136 O O . PHE A 1 282 ? -12.027 11.327 7.074 1.00 82.44 282 PHE A O 1
ATOM 2143 N N . LEU A 1 283 ? -10.757 9.746 6.103 1.00 78.69 283 LEU A N 1
ATOM 2144 C CA . LEU A 1 283 ? -10.244 9.165 7.352 1.00 78.69 283 LEU A CA 1
ATOM 2145 C C . LEU A 1 283 ? -9.211 10.053 8.056 1.00 78.69 283 LEU A C 1
ATOM 2147 O O . LEU A 1 283 ? -9.026 9.944 9.264 1.00 78.69 283 LEU A O 1
ATOM 2151 N N . LEU A 1 284 ? -8.526 10.915 7.302 1.00 72.94 284 LEU A N 1
ATOM 2152 C CA . LEU A 1 284 ? -7.487 11.813 7.812 1.00 72.94 284 LEU A CA 1
ATOM 2153 C C . LEU A 1 284 ? -8.015 13.200 8.205 1.00 72.94 284 LEU A C 1
ATOM 2155 O O . LEU A 1 284 ? -7.250 14.009 8.732 1.00 72.94 284 LEU A O 1
ATOM 2159 N N . LEU A 1 285 ? -9.294 13.499 7.953 1.00 63.38 285 LEU A N 1
ATOM 2160 C CA . LEU A 1 285 ? -9.901 14.733 8.442 1.00 63.38 285 LEU A CA 1
ATOM 2161 C C . LEU A 1 285 ? -9.972 14.680 9.975 1.00 63.38 285 LEU A C 1
ATOM 2163 O O . LEU A 1 285 ? -10.456 13.685 10.520 1.00 63.38 285 LEU A O 1
ATOM 2167 N N . PRO A 1 286 ? -9.521 15.727 10.691 1.00 44.75 286 PRO A N 1
ATOM 2168 C CA . PRO A 1 286 ? -9.747 15.800 12.125 1.00 44.75 286 PRO A CA 1
ATOM 2169 C C . PRO A 1 286 ? -11.255 15.729 12.365 1.00 44.75 286 PRO A C 1
ATOM 2171 O O . PRO A 1 286 ? -12.023 16.432 11.700 1.00 44.75 286 PRO A O 1
ATOM 2174 N N . ALA A 1 287 ? -11.680 14.861 13.286 1.00 46.78 287 ALA A N 1
ATOM 2175 C CA . ALA A 1 287 ? -13.063 14.831 13.733 1.00 46.78 287 ALA A CA 1
ATOM 2176 C C . ALA A 1 287 ? -13.440 16.261 14.144 1.00 46.78 287 ALA A C 1
ATOM 2178 O O . ALA A 1 287 ? -12.825 16.835 15.043 1.00 46.78 287 ALA A O 1
ATOM 2179 N N . GLN A 1 288 ? -14.388 16.871 13.433 1.00 35.12 288 GLN A N 1
ATOM 2180 C CA . GLN A 1 288 ? -14.896 18.195 13.773 1.00 35.12 288 GLN A CA 1
ATOM 2181 C C . GLN A 1 288 ? -15.535 18.096 15.163 1.00 35.12 288 GLN A C 1
ATOM 2183 O O . GLN A 1 288 ? -16.649 17.599 15.302 1.00 35.12 288 GLN A O 1
ATOM 2188 N N . GLY A 1 289 ? -14.790 18.483 16.200 1.00 37.28 289 GLY A N 1
ATOM 2189 C CA . GLY A 1 289 ? -15.201 18.260 17.584 1.00 37.28 289 GLY A CA 1
ATOM 2190 C C . GLY A 1 289 ? -14.233 18.749 18.660 1.00 37.28 289 GLY A C 1
ATOM 2191 O O . GLY A 1 289 ? -14.685 19.013 19.769 1.00 37.28 289 GLY A O 1
ATOM 2192 N N . GLU A 1 290 ? -12.948 18.968 18.365 1.00 33.44 290 GLU A N 1
ATOM 2193 C CA . GLU A 1 290 ? -12.079 19.738 19.269 1.00 33.44 290 GLU A CA 1
ATOM 2194 C C . GLU A 1 290 ? -12.322 21.239 19.059 1.00 33.44 290 GLU A C 1
ATOM 2196 O O . GLU A 1 290 ? -11.543 21.963 18.443 1.00 33.44 290 GLU A O 1
ATOM 2201 N N . VAL A 1 291 ? -13.467 21.713 19.558 1.00 34.00 291 VAL A N 1
ATOM 2202 C CA . VAL A 1 291 ? -13.585 23.112 19.963 1.00 34.00 291 VAL A CA 1
ATOM 2203 C C . VAL A 1 291 ? -12.664 23.260 21.166 1.00 34.00 291 VAL A C 1
ATOM 2205 O O . VAL A 1 291 ? -12.944 22.724 22.237 1.00 34.00 291 VAL A O 1
ATOM 2208 N N . ASN A 1 292 ? -11.542 23.946 20.952 1.00 33.56 292 ASN A N 1
ATOM 2209 C CA . ASN A 1 292 ? -10.673 24.441 22.010 1.00 33.56 292 ASN A CA 1
ATOM 2210 C C . ASN A 1 292 ? -11.532 25.136 23.074 1.00 33.56 292 ASN A C 1
ATOM 2212 O O . ASN A 1 292 ? -12.055 26.227 22.845 1.00 33.56 292 ASN A O 1
ATOM 2216 N N . HIS A 1 293 ? -11.678 24.498 24.228 1.00 33.34 293 HIS A N 1
ATOM 2217 C CA . HIS A 1 293 ? -11.960 25.206 25.463 1.00 33.34 293 HIS A CA 1
ATOM 2218 C C . HIS A 1 293 ? -10.606 25.467 26.119 1.00 33.34 293 HIS A C 1
ATOM 2220 O O . HIS A 1 293 ? -10.100 24.632 26.867 1.00 33.34 293 HIS A O 1
ATOM 2226 N N . GLU A 1 294 ? -10.002 26.591 25.728 1.00 33.66 294 GLU A N 1
ATOM 2227 C CA . GLU A 1 294 ? -9.103 27.336 26.616 1.00 33.66 294 GLU A CA 1
ATOM 2228 C C . GLU A 1 294 ? -9.891 27.881 27.816 1.00 33.66 294 GLU A C 1
ATOM 2230 O O . GLU A 1 294 ? -11.078 28.249 27.630 1.00 33.66 294 GLU A O 1
#

pLDDT: mean 84.51, std 16.89, range [33.34, 98.06]

Organism: NCBI:txid2060067